Protein 3BOQ (pdb70)

Structure (mmCIF, N/CA/C/O backbone):
data_3BOQ
#
_entry.id   3BOQ
#
_cell.length_a   110.567
_cell.length_b   110.567
_cell.length_c   68.951
_cell.angle_alpha   90.00
_cell.angle_beta   90.00
_cell.angle_gamma   120.00
#
_symmetry.space_group_name_H-M   'P 61'
#
loop_
_entity.id
_entity.type
_entity.pdbx_description
1 polymer 'Transcriptional regulator, MarR family'
2 water water
#
loop_
_atom_site.group_PDB
_atom_site.id
_atom_site.type_symbol
_atom_site.label_atom_id
_atom_site.label_alt_id
_atom_site.label_comp_id
_atom_site.label_asym_id
_atom_site.label_entity_id
_atom_site.label_seq_id
_atom_site.pdbx_PDB_ins_code
_atom_site.Cartn_x
_atom_site.Cartn_y
_atom_site.Cartn_z
_atom_site.occupancy
_atom_site.B_iso_or_equiv
_atom_site.auth_seq_id
_atom_site.auth_comp_id
_atom_site.auth_asym_id
_atom_site.auth_atom_id
_atom_site.pdbx_PDB_model_num
ATOM 1 N N . LYS A 1 10 ? -33.136 70.414 -23.534 1.00 72.05 7 LYS A N 1
ATOM 2 C CA . LYS A 1 10 ? -34.216 70.660 -24.555 1.00 72.35 7 LYS A CA 1
ATOM 3 C C . LYS A 1 10 ? -35.509 71.167 -23.896 1.00 71.79 7 LYS A C 1
ATOM 4 O O . LYS A 1 10 ? -36.001 72.245 -24.250 1.00 72.49 7 LYS A O 1
ATOM 6 N N . SER A 1 11 ? -36.049 70.430 -22.926 1.00 70.93 8 SER A N 1
ATOM 7 C CA . SER A 1 11 ? -37.268 70.892 -22.251 1.00 69.72 8 SER A CA 1
ATOM 8 C C . SER A 1 11 ? -36.968 72.145 -21.452 1.00 69.34 8 SER A C 1
ATOM 9 O O . SER A 1 11 ? -35.804 72.451 -21.142 1.00 68.63 8 SER A O 1
ATOM 12 N N . ASP A 1 12 ? -38.026 72.864 -21.115 1.00 69.03 9 ASP A N 1
ATOM 13 C CA . ASP A 1 12 ? -37.939 74.070 -20.290 1.00 68.82 9 ASP A CA 1
ATOM 14 C C . ASP A 1 12 ? -37.241 73.826 -18.953 1.00 67.62 9 ASP A C 1
ATOM 15 O O . ASP A 1 12 ? -36.359 74.596 -18.578 1.00 67.88 9 ASP A O 1
ATOM 20 N N . ARG A 1 13 ? -37.660 72.777 -18.231 1.00 65.94 10 ARG A N 1
ATOM 21 C CA . ARG A 1 13 ? -37.067 72.401 -16.942 1.00 64.73 10 ARG A CA 1
ATOM 22 C C . ARG A 1 13 ? -35.570 72.087 -17.090 1.00 64.67 10 ARG A C 1
ATOM 23 O O . ARG A 1 13 ? -34.769 72.487 -16.248 1.00 64.25 10 ARG A O 1
ATOM 31 N N . GLN A 1 14 ? -35.199 71.371 -18.157 1.00 64.22 11 GLN A N 1
ATOM 32 C CA . GLN A 1 14 ? -33.791 71.041 -18.413 1.00 64.87 11 GLN A CA 1
ATOM 33 C C . GLN A 1 14 ? -32.954 72.288 -18.667 1.00 64.96 11 GLN A C 1
ATOM 34 O O . GLN A 1 14 ? -31.875 72.400 -18.125 1.00 65.76 11 GLN A O 1
ATOM 40 N N . GLN A 1 15 ? -33.461 73.227 -19.454 1.00 65.60 12 GLN A N 1
ATOM 41 C CA . GLN A 1 15 ? -32.813 74.522 -19.623 1.00 67.20 12 GLN A CA 1
ATOM 42 C C . GLN A 1 15 ? -32.660 75.269 -18.297 1.00 67.27 12 GLN A C 1
ATOM 43 O O . GLN A 1 15 ? -31.598 75.771 -18.002 1.00 67.38 12 GLN A O 1
ATOM 49 N N . ASN A 1 16 ? -33.696 75.311 -17.472 1.00 68.37 13 ASN A N 1
ATOM 50 C CA . ASN A 1 16 ? -33.575 75.968 -16.167 1.00 69.49 13 ASN A CA 1
ATOM 51 C C . ASN A 1 16 ? -32.508 75.334 -15.266 1.00 69.69 13 ASN A C 1
ATOM 52 O O . ASN A 1 16 ? -31.912 76.040 -14.457 1.00 69.81 13 ASN A O 1
ATOM 57 N N . GLN A 1 17 ? -32.294 74.017 -15.378 1.00 69.36 14 GLN A N 1
ATOM 58 C CA . GLN A 1 17 ? -31.316 73.310 -14.521 1.00 68.70 14 GLN A CA 1
ATOM 59 C C . GLN A 1 17 ? -29.915 73.633 -15.002 1.00 68.69 14 GLN A C 1
ATOM 60 O O . GLN A 1 17 ? -29.028 73.900 -14.194 1.00 68.47 14 GLN A O 1
ATOM 66 N N . THR A 1 18 ? -29.717 73.575 -16.318 1.00 68.23 15 THR A N 1
ATOM 67 C CA . THR A 1 18 ? -28.457 73.997 -16.935 1.00 68.82 15 THR A CA 1
ATOM 68 C C . THR A 1 18 ? -28.129 75.454 -16.606 1.00 69.03 15 THR A C 1
ATOM 69 O O . THR A 1 18 ? -27.007 75.772 -16.303 1.00 69.91 15 THR A O 1
ATOM 73 N N . ARG A 1 19 ? -29.113 76.332 -16.726 1.00 68.92 16 ARG A N 1
ATOM 74 C CA . ARG A 1 19 ? -28.927 77.739 -16.467 1.00 70.22 16 ARG A CA 1
ATOM 75 C C . ARG A 1 19 ? -28.524 77.952 -14.993 1.00 68.92 16 ARG A C 1
ATOM 76 O O . ARG A 1 19 ? -27.650 78.752 -14.686 1.00 69.45 16 ARG A O 1
ATOM 84 N N . LEU A 1 20 ? -29.148 77.212 -14.089 1.00 67.94 17 LEU A N 1
ATOM 85 C CA . LEU A 1 20 ? -28.905 77.355 -12.664 1.00 66.74 17 LEU A CA 1
ATOM 86 C C . LEU A 1 20 ? -27.503 76.892 -12.339 1.00 66.93 17 LEU A C 1
ATOM 87 O O . LEU A 1 20 ? -26.727 77.598 -11.710 1.00 68.51 17 LEU A O 1
ATOM 92 N N . TRP A 1 21 ? -27.156 75.721 -12.828 1.00 66.80 18 TRP A N 1
ATOM 93 C CA . TRP A 1 21 ? -25.862 75.148 -12.571 1.00 66.69 18 TRP A CA 1
ATOM 94 C C . TRP A 1 21 ? -24.701 75.973 -13.169 1.00 66.63 18 TRP A C 1
ATOM 95 O O . TRP A 1 21 ? -23.714 76.209 -12.487 1.00 65.96 18 TRP A O 1
ATOM 106 N N . LEU A 1 22 ? -24.818 76.421 -14.422 1.00 65.68 19 LEU A N 1
ATOM 107 C CA . LEU A 1 22 ? -23.804 77.323 -14.969 1.00 65.25 19 LEU A CA 1
ATOM 108 C C . LEU A 1 22 ? -23.668 78.623 -14.165 1.00 65.54 19 LEU A C 1
ATOM 109 O O . LEU A 1 22 ? -22.555 79.103 -13.986 1.00 65.55 19 LEU A O 1
ATOM 114 N N . ASN A 1 23 ? -24.787 79.180 -13.680 1.00 65.47 20 ASN A N 1
ATOM 115 C CA . ASN A 1 23 ? -24.768 80.376 -12.819 1.00 65.12 20 ASN A CA 1
ATOM 116 C C . ASN A 1 23 ? -24.035 80.129 -11.514 1.00 64.84 20 ASN A C 1
ATOM 117 O O . ASN A 1 23 ? -23.267 80.959 -11.100 1.00 65.00 20 ASN A O 1
ATOM 122 N N . ILE A 1 24 ? -24.297 78.996 -10.866 1.00 65.90 21 ILE A N 1
ATOM 123 C CA . ILE A 1 24 ? -23.617 78.619 -9.637 1.00 65.75 21 ILE A CA 1
ATOM 124 C C . ILE A 1 24 ? -22.136 78.525 -9.905 1.00 66.05 21 ILE A C 1
ATOM 125 O O . ILE A 1 24 ? -21.354 79.137 -9.205 1.00 67.39 21 ILE A O 1
ATOM 130 N N . LEU A 1 25 ? -21.738 77.772 -10.921 1.00 65.69 22 LEU A N 1
ATOM 131 C CA . LEU A 1 25 ? -20.340 77.625 -11.267 1.00 65.45 22 LEU A CA 1
ATOM 132 C C . LEU A 1 25 ? -19.671 78.950 -11.521 1.00 65.71 22 LEU A C 1
ATOM 133 O O . LEU A 1 25 ? -18.571 79.192 -11.044 1.00 66.35 22 LEU A O 1
ATOM 138 N N . ARG A 1 26 ? -20.359 79.828 -12.231 1.00 66.29 23 ARG A N 1
ATOM 139 C CA . ARG A 1 26 ? -19.814 81.122 -12.603 1.00 67.34 23 ARG A CA 1
ATOM 140 C C . ARG A 1 26 ? -19.615 82.063 -11.409 1.00 67.72 23 ARG A C 1
ATOM 141 O O . ARG A 1 26 ? -18.565 82.664 -11.279 1.00 68.47 23 ARG A O 1
ATOM 149 N N . LEU A 1 27 ? -20.609 82.195 -10.536 1.00 68.22 24 LEU A N 1
ATOM 150 C CA . LEU A 1 27 ? -20.461 83.008 -9.329 1.00 68.55 24 LEU A CA 1
ATOM 151 C C . LEU A 1 27 ? -19.421 82.424 -8.338 1.00 69.60 24 LEU A C 1
ATOM 152 O O . LEU A 1 27 ? -18.632 83.157 -7.758 1.00 68.37 24 LEU A O 1
ATOM 157 N N . HIS A 1 28 ? -19.420 81.106 -8.169 1.00 71.12 25 HIS A N 1
ATOM 158 C CA . HIS A 1 28 ? -18.392 80.419 -7.368 1.00 73.14 25 HIS A CA 1
ATOM 159 C C . HIS A 1 28 ? -16.987 80.674 -7.957 1.00 74.41 25 HIS A C 1
ATOM 160 O O . HIS A 1 28 ? -16.029 80.956 -7.232 1.00 75.30 25 HIS A O 1
ATOM 167 N N . GLY A 1 29 ? -16.865 80.608 -9.279 1.00 74.83 26 GLY A N 1
ATOM 168 C CA . GLY A 1 29 ? -15.592 80.896 -9.915 1.00 74.82 26 GLY A CA 1
ATOM 169 C C . GLY A 1 29 ? -15.152 82.331 -9.710 1.00 75.24 26 GLY A C 1
ATOM 170 O O . GLY A 1 29 ? -13.992 82.592 -9.400 1.00 77.19 26 GLY A O 1
ATOM 171 N N . LEU A 1 30 ? -16.068 83.272 -9.880 1.00 74.11 27 LEU A N 1
ATOM 172 C CA . LEU A 1 30 ? -15.751 84.679 -9.708 1.00 73.27 27 LEU A CA 1
ATOM 173 C C . LEU A 1 30 ? -15.299 85.003 -8.267 1.00 72.46 27 LEU A C 1
ATOM 174 O O . LEU A 1 30 ? -14.438 85.852 -8.050 1.00 72.89 27 LEU A O 1
ATOM 179 N N . VAL A 1 31 ? -15.860 84.319 -7.282 1.00 71.43 28 VAL A N 1
ATOM 180 C CA . VAL A 1 31 ? -15.623 84.698 -5.900 1.00 70.30 28 VAL A CA 1
ATOM 181 C C . VAL A 1 31 ? -14.400 83.946 -5.395 1.00 71.70 28 VAL A C 1
ATOM 182 O O . VAL A 1 31 ? -13.514 84.550 -4.757 1.00 71.73 28 VAL A O 1
ATOM 186 N N . PHE A 1 32 ? -14.327 82.649 -5.729 1.00 71.55 29 PHE A N 1
ATOM 187 C CA . PHE A 1 32 ? -13.379 81.743 -5.097 1.00 71.43 29 PHE A CA 1
ATOM 188 C C . PHE A 1 32 ? -11.912 82.149 -5.295 1.00 71.35 29 PHE A C 1
ATOM 189 O O . PHE A 1 32 ? -11.203 82.383 -4.319 1.00 71.60 29 PHE A O 1
ATOM 197 N N . GLY A 1 33 ? -11.480 82.242 -6.550 1.00 71.29 30 GLY A N 1
ATOM 198 C CA . GLY A 1 33 ? -10.119 82.652 -6.893 1.00 70.79 30 GLY A CA 1
ATOM 199 C C . GLY A 1 33 ? -9.602 83.842 -6.111 1.00 71.17 30 GLY A C 1
ATOM 200 O O . GLY A 1 33 ? -8.571 83.745 -5.455 1.00 70.98 30 GLY A O 1
ATOM 201 N N . ASP A 1 34 ? -10.322 84.959 -6.173 1.00 71.08 31 ASP A N 1
ATOM 202 C CA . ASP A 1 34 ? -9.883 86.196 -5.556 1.00 71.77 31 ASP A CA 1
ATOM 203 C C . ASP A 1 34 ? -9.926 86.148 -4.041 1.00 71.11 31 ASP A C 1
ATOM 204 O O . ASP A 1 34 ? -8.996 86.583 -3.403 1.00 71.08 31 ASP A O 1
ATOM 209 N N . LEU A 1 35 ? -11.015 85.630 -3.472 1.00 70.33 32 LEU A N 1
ATOM 210 C CA . LEU A 1 35 ? -11.134 85.438 -2.031 1.00 69.53 32 LEU A CA 1
ATOM 211 C C . LEU A 1 35 ? -10.011 84.543 -1.485 1.00 69.52 32 LEU A C 1
ATOM 212 O O . LEU A 1 35 ? -9.431 84.824 -0.448 1.00 69.57 32 LEU A O 1
ATOM 217 N N . ASN A 1 36 ? -9.659 83.500 -2.219 1.00 69.16 33 ASN A N 1
ATOM 218 C CA . ASN A 1 36 ? -8.604 82.611 -1.781 1.00 69.01 33 ASN A CA 1
ATOM 219 C C . ASN A 1 36 ? -7.268 83.321 -1.820 1.00 69.54 33 ASN A C 1
ATOM 220 O O . ASN A 1 36 ? -6.596 83.438 -0.787 1.00 70.25 33 ASN A O 1
ATOM 225 N N . ARG A 1 37 ? -6.916 83.832 -3.002 1.00 69.65 34 ARG A N 1
ATOM 226 C CA . ARG A 1 37 ? -5.693 84.609 -3.245 1.00 69.75 34 ARG A CA 1
ATOM 227 C C . ARG A 1 37 ? -5.468 85.708 -2.188 1.00 69.24 34 ARG A C 1
ATOM 228 O O . ARG A 1 37 ? -4.384 85.817 -1.619 1.00 69.38 34 ARG A O 1
ATOM 236 N N . GLN A 1 38 ? -6.498 86.511 -1.934 1.00 68.67 35 GLN A N 1
ATOM 237 C CA . GLN A 1 38 ? -6.414 87.614 -0.987 1.00 68.17 35 GLN A CA 1
ATOM 238 C C . GLN A 1 38 ? -6.325 87.164 0.444 1.00 68.47 35 GLN A C 1
ATOM 239 O O . GLN A 1 38 ? -5.606 87.764 1.227 1.00 69.70 35 GLN A O 1
ATOM 245 N N . LEU A 1 39 ? -7.068 86.119 0.794 1.00 69.44 36 LEU A N 1
ATOM 246 C CA . LEU A 1 39 ? -7.047 85.548 2.153 1.00 69.41 36 LEU A CA 1
ATOM 247 C C . LEU A 1 39 ? -5.665 84.980 2.458 1.00 69.89 36 LEU A C 1
ATOM 248 O O . LEU A 1 39 ? -5.126 85.186 3.549 1.00 69.74 36 LEU A O 1
ATOM 253 N N . LEU A 1 40 ? -5.085 84.288 1.484 1.00 70.17 37 LEU A N 1
ATOM 254 C CA . LEU A 1 40 ? -3.693 83.874 1.591 1.00 70.93 37 LEU A CA 1
ATOM 255 C C . LEU A 1 40 ? -2.715 85.025 1.898 1.00 70.91 37 LEU A C 1
ATOM 256 O O . LEU A 1 40 ? -1.931 84.938 2.850 1.00 70.92 37 LEU A O 1
ATOM 261 N N A ASP A 1 41 ? -2.768 86.103 1.125 0.50 71.12 38 ASP A N 1
ATOM 262 N N B ASP A 1 41 ? -2.779 86.089 1.093 0.50 71.22 38 ASP A N 1
ATOM 263 C CA A ASP A 1 41 ? -1.809 87.195 1.311 0.50 71.19 38 ASP A CA 1
ATOM 264 C CA B ASP A 1 41 ? -1.900 87.259 1.239 0.50 71.41 38 ASP A CA 1
ATOM 265 C C A ASP A 1 41 ? -1.954 87.924 2.656 0.50 71.52 38 ASP A C 1
ATOM 266 C C B ASP A 1 41 ? -1.961 87.862 2.648 0.50 71.65 38 ASP A C 1
ATOM 267 O O A ASP A 1 41 ? -0.969 88.432 3.199 0.50 71.64 38 ASP A O 1
ATOM 268 O O B ASP A 1 41 ? -0.931 88.215 3.225 0.50 71.81 38 ASP A O 1
ATOM 277 N N . GLU A 1 42 ? -3.169 87.978 3.194 1.00 71.61 39 GLU A N 1
ATOM 278 C CA . GLU A 1 42 ? -3.393 88.698 4.463 1.00 71.84 39 GLU A CA 1
ATOM 279 C C . GLU A 1 42 ? -3.168 87.846 5.708 1.00 70.74 39 GLU A C 1
ATOM 280 O O . GLU A 1 42 ? -2.787 88.374 6.747 1.00 70.98 39 GLU A O 1
ATOM 286 N N . THR A 1 43 ? -3.381 86.537 5.610 1.00 69.35 40 THR A N 1
ATOM 287 C CA . THR A 1 43 ? -3.418 85.693 6.800 1.00 68.65 40 THR A CA 1
ATOM 288 C C . THR A 1 43 ? -2.527 84.459 6.716 1.00 68.30 40 THR A C 1
ATOM 289 O O . THR A 1 43 ? -2.306 83.790 7.726 1.00 68.22 40 THR A O 1
ATOM 293 N N . GLY A 1 44 ? -2.049 84.126 5.519 1.00 67.94 41 GLY A N 1
ATOM 294 C CA . GLY A 1 44 ? -1.369 82.847 5.309 1.00 67.76 41 GLY A CA 1
ATOM 295 C C . GLY A 1 44 ? -2.305 81.652 5.157 1.00 68.09 41 GLY A C 1
ATOM 296 O O . GLY A 1 44 ? -1.847 80.533 4.935 1.00 68.54 41 GLY A O 1
ATOM 297 N N . LEU A 1 45 ? -3.613 81.873 5.267 1.00 67.84 42 LEU A N 1
ATOM 298 C CA . LEU A 1 45 ? -4.598 80.803 5.128 1.00 67.56 42 LEU A CA 1
ATOM 299 C C . LEU A 1 45 ? -5.295 80.790 3.765 1.00 67.11 42 LEU A C 1
ATOM 300 O O . LEU A 1 45 ? -5.659 81.830 3.223 1.00 66.50 42 LEU A O 1
ATOM 305 N N . SER A 1 46 ? -5.472 79.588 3.223 1.00 66.73 43 SER A N 1
ATOM 306 C CA . SER A 1 46 ? -6.293 79.365 2.055 1.00 66.01 43 SER A CA 1
ATOM 307 C C . SER A 1 46 ? -7.732 79.221 2.530 1.00 65.82 43 SER A C 1
ATOM 308 O O . SER A 1 46 ? -7.987 78.989 3.734 1.00 64.92 43 SER A O 1
ATOM 311 N N . LEU A 1 47 ? -8.662 79.298 1.577 1.00 65.07 44 LEU A N 1
ATOM 312 C CA . LEU A 1 47 ? -10.067 79.036 1.851 1.00 64.95 44 LEU A CA 1
ATOM 313 C C . LEU A 1 47 ? -10.303 77.657 2.393 1.00 65.37 44 LEU A C 1
ATOM 314 O O . LEU A 1 47 ? -11.142 77.497 3.283 1.00 66.31 44 LEU A O 1
ATOM 319 N N . ALA A 1 48 ? -9.595 76.664 1.853 1.00 64.54 45 ALA A N 1
ATOM 320 C CA . ALA A 1 48 ? -9.797 75.297 2.276 1.00 64.77 45 ALA A CA 1
ATOM 321 C C . ALA A 1 48 ? -9.393 75.194 3.747 1.00 65.86 45 ALA A C 1
ATOM 322 O O . ALA A 1 48 ? -10.143 74.705 4.578 1.00 66.73 45 ALA A O 1
ATOM 324 N N . LYS A 1 49 ? -8.225 75.714 4.083 1.00 67.21 46 LYS A N 1
ATOM 325 C CA . LYS A 1 49 ? -7.807 75.799 5.481 1.00 68.30 46 LYS A CA 1
ATOM 326 C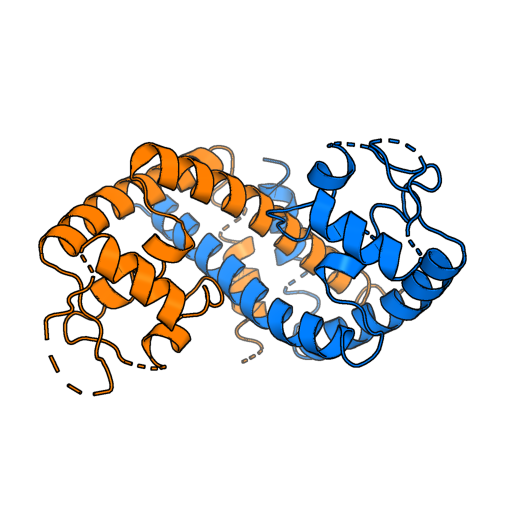 C . LYS A 1 49 ? -8.790 76.547 6.360 1.00 68.63 46 LYS A C 1
ATOM 327 O O . LYS A 1 49 ? -9.224 76.018 7.371 1.00 70.25 46 LYS A O 1
ATOM 333 N N . PHE A 1 50 ? -9.162 77.758 5.967 1.00 69.00 47 PHE A N 1
ATOM 334 C CA . PHE A 1 50 ? -10.117 78.569 6.730 1.00 68.87 47 PHE A CA 1
ATOM 335 C C . PHE A 1 50 ? -11.466 77.871 6.979 1.00 69.62 47 PHE A C 1
ATOM 336 O O . PHE A 1 50 ? -12.009 77.942 8.104 1.00 69.27 47 PHE A O 1
ATOM 344 N N . ASP A 1 51 ? -11.998 77.222 5.925 1.00 70.02 48 ASP A N 1
ATOM 345 C CA . ASP A 1 51 ? -13.228 76.436 5.962 1.00 70.08 48 ASP A CA 1
ATOM 346 C C . ASP A 1 51 ? -13.149 75.268 6.955 1.00 70.86 48 ASP A C 1
ATOM 347 O O . ASP A 1 51 ? -14.107 75.022 7.700 1.00 71.27 48 ASP A O 1
ATOM 352 N N . ALA A 1 52 ? -12.034 74.540 6.972 1.00 71.09 49 ALA A N 1
ATOM 353 C CA . ALA A 1 52 ? -11.869 73.444 7.933 1.00 71.86 49 ALA A CA 1
ATOM 354 C C . ALA A 1 52 ? -11.813 73.976 9.372 1.00 72.92 49 ALA A C 1
ATOM 355 O O . ALA A 1 52 ? -12.496 73.462 10.268 1.00 72.89 49 ALA A O 1
ATOM 365 N N . ALA A 1 54 ? -13.148 76.633 10.491 1.00 74.07 51 ALA A N 1
ATOM 366 C CA . ALA A 1 54 ? -14.492 77.104 10.839 1.00 73.11 51 ALA A CA 1
ATOM 367 C C . ALA A 1 54 ? -15.359 76.000 11.436 1.00 72.46 51 ALA A C 1
ATOM 368 O O . ALA A 1 54 ? -16.104 76.237 12.400 1.00 72.30 51 ALA A O 1
ATOM 370 N N . GLN A 1 55 ? -15.258 74.804 10.859 1.00 71.50 52 GLN A N 1
ATOM 371 C CA . GLN A 1 55 ? -16.056 73.659 11.300 1.00 71.15 52 GLN A CA 1
ATOM 372 C C . GLN A 1 55 ? -15.567 73.247 12.672 1.00 70.88 52 GLN A C 1
ATOM 373 O O . GLN A 1 55 ? -16.357 72.930 13.555 1.00 70.35 52 GLN A O 1
ATOM 379 N N . LEU A 1 56 ? -14.247 73.272 12.826 1.00 70.84 53 LEU A N 1
ATOM 380 C CA . LEU A 1 56 ? -13.594 72.947 14.093 1.00 70.80 53 LEU A CA 1
ATOM 381 C C . LEU A 1 56 ? -13.850 73.988 15.161 1.00 71.01 53 LEU A C 1
ATOM 382 O O . LEU A 1 56 ? -13.922 73.653 16.331 1.00 71.35 53 LEU A O 1
ATOM 387 N N . ALA A 1 57 ? -13.987 75.246 14.749 1.00 71.57 54 ALA A N 1
ATOM 388 C CA . ALA A 1 57 ? -14.281 76.356 15.657 1.00 72.18 54 ALA A CA 1
ATOM 389 C C . ALA A 1 57 ? -15.624 76.137 16.334 1.00 72.87 54 ALA A C 1
ATOM 390 O O . ALA A 1 57 ? -15.760 76.334 17.544 1.00 72.48 54 ALA A O 1
ATOM 392 N N . ARG A 1 58 ? -16.597 75.722 15.517 1.00 74.03 55 ARG A N 1
ATOM 393 C CA . ARG A 1 58 ? -17.957 75.400 15.927 1.00 74.94 55 ARG A CA 1
ATOM 394 C C . ARG A 1 58 ? -18.000 74.217 16.902 1.00 75.50 55 ARG A C 1
ATOM 395 O O . ARG A 1 58 ? -18.871 74.166 17.777 1.00 75.64 55 ARG A O 1
ATOM 403 N N . ASN A 1 59 ? -17.066 73.276 16.746 1.00 75.83 56 ASN A N 1
ATOM 404 C CA . ASN A 1 59 ? -17.001 72.093 17.614 1.00 76.38 56 ASN A CA 1
ATOM 405 C C . ASN A 1 59 ? -15.678 72.020 18.397 1.00 76.39 56 ASN A C 1
ATOM 406 O O . ASN A 1 59 ? -14.756 71.293 18.008 1.00 76.10 56 ASN A O 1
ATOM 411 N N . PRO A 1 60 ? -15.591 72.774 19.512 1.00 76.72 57 PRO A N 1
ATOM 412 C CA . PRO A 1 60 ? -14.365 72.931 20.297 1.00 76.87 57 PRO A CA 1
ATOM 413 C C . PRO A 1 60 ? -13.682 71.639 20.788 1.00 77.10 57 PRO A C 1
ATOM 414 O O . PRO A 1 60 ? -12.466 71.656 21.030 1.00 77.57 57 PRO A O 1
ATOM 418 N N . ASP A 1 61 ? -14.435 70.548 20.954 1.00 76.84 58 ASP A N 1
ATOM 419 C CA . ASP A 1 61 ? -13.848 69.259 21.380 1.00 76.59 58 ASP A CA 1
ATOM 420 C C . ASP A 1 61 ? -13.246 68.478 20.217 1.00 76.30 58 ASP A C 1
ATOM 421 O O . ASP A 1 61 ? -12.629 67.427 20.426 1.00 76.48 58 ASP A O 1
ATOM 426 N N . GLY A 1 62 ? -13.446 68.972 19.000 1.00 75.73 59 GLY A N 1
ATOM 427 C CA . GLY A 1 62 ? -12.956 68.290 17.810 1.00 75.28 59 GLY A CA 1
ATOM 428 C C . GLY A 1 62 ? -13.991 67.510 17.014 1.00 74.94 59 GLY A C 1
ATOM 429 O O . GLY A 1 62 ? -15.144 67.362 17.425 1.00 74.36 59 GLY A O 1
ATOM 430 N N . LEU A 1 63 ? -13.549 67.026 15.856 1.00 74.69 60 LEU A N 1
ATOM 431 C CA . LEU A 1 63 ? -14.352 66.235 14.938 1.00 74.14 60 LEU A CA 1
ATOM 432 C C . LEU A 1 63 ? -13.539 65.081 14.369 1.00 74.03 60 LEU A C 1
ATOM 433 O O . LEU A 1 63 ? -12.364 65.251 14.032 1.00 74.11 60 LEU A O 1
ATOM 438 N N . SER A 1 64 ? -14.163 63.914 14.240 1.00 74.01 61 SER A N 1
ATOM 439 C CA . SER A 1 64 ? -13.606 62.829 13.424 1.00 74.17 61 SER A CA 1
ATOM 440 C C . SER A 1 64 ? -13.344 63.296 11.973 1.00 74.28 61 SER A C 1
ATOM 441 O O . SER A 1 64 ? -13.812 64.362 11.556 1.00 73.52 61 SER A O 1
ATOM 452 N N . GLY A 1 66 ? -14.447 61.857 9.248 1.00 73.99 63 GLY A N 1
ATOM 453 C CA . GLY A 1 66 ? -15.678 61.691 8.468 1.00 72.92 63 GLY A CA 1
ATOM 454 C C . GLY A 1 66 ? -16.655 62.827 8.710 1.00 72.31 63 GLY A C 1
ATOM 455 O O . GLY A 1 66 ? -17.260 63.356 7.770 1.00 71.35 63 GLY A O 1
ATOM 456 N N . LYS A 1 67 ? -16.787 63.212 9.978 1.00 72.08 64 LYS A N 1
ATOM 457 C CA . LYS A 1 67 ? -17.617 64.354 10.354 1.00 72.06 64 LYS A CA 1
ATOM 458 C C . LYS A 1 67 ? -17.063 65.692 9.847 1.00 71.71 64 LYS A C 1
ATOM 459 O O . LYS A 1 67 ? -17.827 66.530 9.374 1.00 71.86 64 LYS A O 1
ATOM 465 N N . LEU A 1 68 ? -15.746 65.884 9.946 1.00 71.32 65 LEU A N 1
ATOM 466 C CA . LEU A 1 68 ? -15.105 67.067 9.399 1.00 70.80 65 LEU A CA 1
ATOM 467 C C . LEU A 1 68 ? -15.354 67.118 7.903 1.00 71.15 65 LEU A C 1
ATOM 468 O O . LEU A 1 68 ? -15.855 68.115 7.386 1.00 70.80 65 LEU A O 1
ATOM 473 N N . SER A 1 69 ? -15.026 66.024 7.225 1.00 71.32 66 SER A N 1
ATOM 474 C CA . SER A 1 69 ? -15.230 65.878 5.788 1.00 71.79 66 SER A CA 1
ATOM 475 C C . SER A 1 69 ? -16.656 66.255 5.349 1.00 72.61 66 SER A C 1
ATOM 476 O O . SER A 1 69 ? -16.851 67.005 4.371 1.00 72.72 66 SER A O 1
ATOM 479 N N . GLY A 1 70 ? -17.648 65.728 6.078 1.00 72.86 67 GLY A N 1
ATOM 480 C CA . GLY A 1 70 ? -19.059 66.029 5.836 1.00 72.36 67 GLY A CA 1
ATOM 481 C C . GLY A 1 70 ? -19.482 67.442 6.205 1.00 72.75 67 GLY A C 1
ATOM 482 O O . GLY A 1 70 ? -20.551 67.877 5.799 1.00 73.20 67 GLY A O 1
ATOM 483 N N . ALA A 1 71 ? -18.656 68.164 6.962 1.00 72.88 68 ALA A N 1
ATOM 484 C CA . ALA A 1 71 ? -18.965 69.541 7.374 1.00 73.33 68 ALA A CA 1
ATOM 485 C C . ALA A 1 71 ? -18.297 70.641 6.507 1.00 73.84 68 ALA A C 1
ATOM 486 O O . ALA A 1 71 ? -18.771 71.786 6.469 1.00 73.81 68 ALA A O 1
ATOM 488 N N . LEU A 1 72 ? -17.209 70.292 5.819 1.00 74.13 69 LEU A N 1
ATOM 489 C CA . LEU A 1 72 ? -16.485 71.224 4.954 1.00 74.49 69 LEU A CA 1
ATOM 490 C C . LEU A 1 72 ? -17.403 71.755 3.854 1.00 75.44 69 LEU A C 1
ATOM 491 O O . LEU A 1 72 ? -18.087 70.994 3.180 1.00 74.35 69 LEU A O 1
ATOM 496 N N . LYS A 1 73 ? -17.394 73.071 3.668 1.00 76.51 70 LYS A N 1
ATOM 497 C CA . LYS A 1 73 ? -18.194 73.666 2.615 1.00 77.21 70 LYS A CA 1
ATOM 498 C C . LYS A 1 73 ? -17.367 73.767 1.356 1.00 77.37 70 LYS A C 1
ATOM 499 O O . LYS A 1 73 ? -17.908 73.733 0.272 1.00 77.66 70 LYS A O 1
ATOM 505 N N . VAL A 1 74 ? -16.050 73.879 1.498 1.00 78.89 71 VAL A N 1
ATOM 506 C CA . VAL A 1 74 ? -15.181 73.836 0.328 1.00 80.06 71 VAL A CA 1
ATOM 507 C C . VAL A 1 74 ? -15.031 72.376 -0.058 1.00 82.31 71 VAL A C 1
ATOM 508 O O . VAL A 1 74 ? -14.716 71.517 0.768 1.00 82.37 71 VAL A O 1
ATOM 512 N N . THR A 1 75 ? -15.324 72.106 -1.323 1.00 84.94 72 THR A N 1
ATOM 513 C CA . THR A 1 75 ? -15.318 70.756 -1.866 1.00 86.98 72 THR A CA 1
ATOM 514 C C . THR A 1 75 ? -13.889 70.196 -1.733 1.00 87.55 72 THR A C 1
ATOM 515 O O . THR A 1 75 ? -12.937 70.757 -2.289 1.00 88.06 72 THR A O 1
ATOM 519 N N . ASN A 1 76 ? -13.736 69.146 -0.923 1.00 87.85 73 ASN A N 1
ATOM 520 C CA . ASN A 1 76 ? -12.419 68.536 -0.708 1.00 87.93 73 ASN A CA 1
ATOM 521 C C . ASN A 1 76 ? -12.227 67.166 -1.334 1.00 87.20 73 ASN A C 1
ATOM 522 O O . ASN A 1 76 ? -13.129 66.332 -1.321 1.00 87.74 73 ASN A O 1
ATOM 527 N N . GLY A 1 77 ? -11.038 66.935 -1.872 1.00 86.12 74 GLY A N 1
ATOM 528 C CA . GLY A 1 77 ? -10.686 65.610 -2.337 1.00 84.68 74 GLY A CA 1
ATOM 529 C C . GLY A 1 77 ? -9.761 64.894 -1.366 1.00 83.76 74 GLY A C 1
ATOM 530 O O . GLY A 1 77 ? -9.330 63.768 -1.650 1.00 83.41 74 GLY A O 1
ATOM 531 N N . ASN A 1 78 ? -9.451 65.529 -0.225 1.00 82.24 75 ASN A N 1
ATOM 532 C CA . ASN A 1 78 ? -8.361 65.039 0.634 1.00 80.60 75 ASN A CA 1
ATOM 533 C C . ASN A 1 78 ? -8.326 65.642 2.046 1.00 79.43 75 ASN A C 1
ATOM 534 O O . ASN A 1 78 ? -7.477 66.491 2.341 1.00 79.24 75 ASN A O 1
ATOM 539 N N . VAL A 1 79 ? -9.227 65.191 2.916 1.00 77.76 76 VAL A N 1
ATOM 540 C CA . VAL A 1 79 ? -9.374 65.790 4.246 1.00 76.54 76 VAL A CA 1
ATOM 541 C C . VAL A 1 79 ? -8.189 65.500 5.215 1.00 75.74 76 VAL A C 1
ATOM 542 O O . VAL A 1 79 ? -7.808 66.365 6.007 1.00 75.65 76 VAL A O 1
ATOM 546 N N . SER A 1 80 ? -7.592 64.307 5.117 1.00 74.87 77 SER A N 1
ATOM 547 C CA . SER A 1 80 ? -6.395 63.954 5.903 1.00 73.76 77 SER A CA 1
ATOM 548 C C . SER A 1 80 ? -5.200 64.842 5.562 1.00 72.54 77 SER A C 1
ATOM 549 O O . SER A 1 80 ? -4.514 65.301 6.462 1.00 71.36 77 SER A O 1
ATOM 552 N N . GLY A 1 81 ? -4.950 65.053 4.265 1.00 71.68 78 GLY A N 1
ATOM 553 C CA . GLY A 1 81 ? -3.880 65.953 3.793 1.00 70.99 78 GLY A CA 1
ATOM 554 C C . GLY A 1 81 ? -4.070 67.387 4.280 1.00 70.70 78 GLY A C 1
ATOM 555 O O . GLY A 1 81 ? -3.130 68.027 4.767 1.00 70.22 78 GLY A O 1
ATOM 556 N N . LEU A 1 82 ? -5.305 67.872 4.181 1.00 70.36 79 LEU A N 1
ATOM 557 C CA . LEU A 1 82 ? -5.658 69.186 4.704 1.00 70.62 79 LEU A CA 1
ATOM 558 C C . LEU A 1 82 ? -5.431 69.284 6.219 1.00 70.50 79 LEU A C 1
ATOM 559 O O . LEU A 1 82 ? -4.783 70.208 6.682 1.00 70.55 79 LEU A O 1
ATOM 564 N N . VAL A 1 83 ? -5.944 68.326 6.978 1.00 70.67 80 VAL A N 1
ATOM 565 C CA . VAL A 1 83 ? -5.767 68.347 8.415 1.00 71.26 80 VAL A CA 1
ATOM 566 C C . VAL A 1 83 ? -4.260 68.315 8.750 1.00 72.21 80 VAL A C 1
ATOM 567 O O . VAL A 1 83 ? -3.769 69.073 9.601 1.00 73.09 80 VAL A O 1
ATOM 571 N N . ASN A 1 84 ? -3.536 67.468 8.036 1.00 72.62 81 ASN A N 1
ATOM 572 C CA . ASN A 1 84 ? -2.108 67.340 8.185 1.00 73.25 81 ASN A CA 1
ATOM 573 C C . ASN A 1 84 ? -1.326 68.626 7.985 1.00 73.62 81 ASN A C 1
ATOM 574 O O . ASN A 1 84 ? -0.385 68.895 8.731 1.00 74.21 81 ASN A O 1
ATOM 579 N N . ARG A 1 85 ? -1.705 69.408 6.978 1.00 74.01 82 ARG A N 1
ATOM 580 C CA . ARG A 1 85 ? -1.109 70.722 6.770 1.00 74.67 82 ARG A CA 1
ATOM 581 C C . ARG A 1 85 ? -1.447 71.681 7.918 1.00 73.92 82 ARG A C 1
ATOM 582 O O . ARG A 1 85 ? -0.600 72.455 8.348 1.00 74.48 82 ARG A O 1
ATOM 590 N N . LEU A 1 86 ? -2.669 71.609 8.436 1.00 73.66 83 LEU A N 1
ATOM 591 C CA . LEU A 1 86 ? -3.060 72.467 9.567 1.00 73.10 83 LEU A CA 1
ATOM 592 C C . LEU A 1 86 ? -2.297 72.085 10.843 1.00 72.34 83 LEU A C 1
ATOM 593 O O . LEU A 1 86 ? -2.083 72.927 11.716 1.00 71.79 83 LEU A O 1
ATOM 598 N N . ILE A 1 87 ? -1.883 70.823 10.930 1.00 71.98 84 ILE A N 1
ATOM 599 C CA . ILE A 1 87 ? -1.111 70.347 12.085 1.00 72.23 84 ILE A CA 1
ATOM 600 C C . ILE A 1 87 ? 0.355 70.828 12.073 1.00 71.94 84 ILE A C 1
ATOM 601 O O . ILE A 1 87 ? 0.880 71.224 13.110 1.00 72.10 84 ILE A O 1
ATOM 606 N N . LYS A 1 88 ? 0.986 70.805 10.900 1.00 72.14 85 LYS A N 1
ATOM 607 C CA . LYS A 1 88 ? 2.276 71.458 10.671 1.00 72.58 85 LYS A CA 1
ATOM 608 C C . LYS A 1 88 ? 2.242 72.962 10.957 1.00 72.35 85 LYS A C 1
ATOM 609 O O . LYS A 1 88 ? 3.198 73.508 11.489 1.00 72.13 85 LYS A O 1
ATOM 615 N N . ASP A 1 89 ? 1.145 73.618 10.599 1.00 72.25 86 ASP A N 1
ATOM 616 C CA . ASP A 1 89 ? 0.956 75.038 10.875 1.00 72.93 86 ASP A CA 1
ATOM 617 C C . ASP A 1 89 ? 0.792 75.340 12.368 1.00 72.99 86 ASP A C 1
ATOM 618 O O . ASP A 1 89 ? 1.133 76.432 12.817 1.00 72.82 86 ASP A O 1
ATOM 623 N N . GLY A 1 90 ? 0.249 74.381 13.126 1.00 72.73 87 GLY A N 1
ATOM 624 C CA . GLY A 1 90 ? 0.032 74.545 14.563 1.00 72.71 87 GLY A CA 1
ATOM 625 C C . GLY A 1 90 ? -1.356 75.073 14.842 1.00 73.19 87 GLY A C 1
ATOM 626 O O . GLY A 1 90 ? -1.651 75.517 15.947 1.00 72.28 87 GLY A O 1
ATOM 635 N N . VAL A 1 92 ? -4.110 73.159 14.284 1.00 72.55 89 VAL A N 1
ATOM 636 C CA . VAL A 1 92 ? -4.926 72.010 14.643 1.00 71.44 89 VAL A CA 1
ATOM 637 C C . VAL A 1 92 ? -4.027 70.968 15.320 1.00 71.33 89 VAL A C 1
ATOM 638 O O . VAL A 1 92 ? -2.859 70.838 14.972 1.00 71.01 89 VAL A O 1
ATOM 642 N N . VAL A 1 93 ? -4.565 70.258 16.312 1.00 71.55 90 VAL A N 1
ATOM 643 C CA . VAL A 1 93 ? -3.897 69.086 16.909 1.00 71.52 90 VAL A CA 1
ATOM 644 C C . VAL A 1 93 ? -4.744 67.830 16.709 1.00 72.50 90 VAL A C 1
ATOM 645 O O . VAL A 1 93 ? -5.961 67.921 16.566 1.00 73.16 90 VAL A O 1
ATOM 649 N N . LYS A 1 94 ? -4.090 66.675 16.649 1.00 72.97 91 LYS A N 1
ATOM 650 C CA . LYS A 1 94 ? -4.751 65.376 16.718 1.00 73.63 91 LYS A CA 1
ATOM 651 C C . LYS A 1 94 ? -5.328 65.219 18.127 1.00 73.92 91 LYS A C 1
ATOM 652 O O . LYS A 1 94 ? -4.605 65.337 19.120 1.00 73.64 91 LYS A O 1
ATOM 658 N N . ALA A 1 95 ? -6.632 64.966 18.207 1.00 74.30 92 ALA A N 1
ATOM 659 C CA . ALA A 1 95 ? -7.352 64.960 19.485 1.00 74.59 92 ALA A CA 1
ATOM 660 C C . ALA A 1 95 ? -7.273 63.617 20.224 1.00 74.73 92 ALA A C 1
ATOM 661 O O . ALA A 1 95 ? -7.924 62.638 19.842 1.00 74.74 92 ALA A O 1
ATOM 663 N N . PHE A 1 104 ? -8.983 58.546 13.454 1.00 78.02 101 PHE A N 1
ATOM 664 C CA . PHE A 1 104 ? -8.394 59.697 14.135 1.00 78.08 101 PHE A CA 1
ATOM 665 C C . PHE A 1 104 ? -9.306 60.936 14.062 1.00 77.81 101 PHE A C 1
ATOM 666 O O . PHE A 1 104 ? -10.251 60.969 13.267 1.00 78.14 101 PHE A O 1
ATOM 668 N N . SER A 1 105 ? -9.028 61.940 14.898 1.00 77.40 102 SER A N 1
ATOM 669 C CA . SER A 1 105 ? -9.871 63.136 14.991 1.00 77.14 102 SER A CA 1
ATOM 670 C C . SER A 1 105 ? -9.069 64.410 15.323 1.00 76.71 102 SER A C 1
ATOM 671 O O . SER A 1 105 ? -8.053 64.332 16.004 1.00 76.70 102 SER A O 1
ATOM 674 N N . ALA A 1 106 ? -9.537 65.572 14.844 1.00 76.28 103 ALA A N 1
ATOM 675 C CA . ALA A 1 106 ? -8.794 66.848 14.946 1.00 75.65 103 ALA A CA 1
ATOM 676 C C . ALA A 1 106 ? -9.476 67.952 15.779 1.00 75.35 103 ALA A C 1
ATOM 677 O O . ALA A 1 106 ? -10.694 68.034 15.853 1.00 75.02 103 ALA A O 1
ATOM 679 N N . LYS A 1 107 ? -8.657 68.818 16.365 1.00 75.28 104 LYS A N 1
ATOM 680 C CA . LYS A 1 107 ? -9.080 69.849 17.315 1.00 75.11 104 LYS A CA 1
ATOM 681 C C . LYS A 1 107 ? -8.365 71.168 16.981 1.00 74.25 104 LYS A C 1
ATOM 682 O O . LYS A 1 107 ? -7.175 71.160 16.661 1.00 74.24 104 LYS A O 1
ATOM 688 N N . LEU A 1 108 ? -9.066 72.299 17.072 1.00 73.28 105 LEU A N 1
ATOM 689 C CA . LEU A 1 108 ? -8.402 73.614 16.973 1.00 72.18 105 LEU A CA 1
ATOM 690 C C . LEU A 1 108 ? -7.496 73.897 18.195 1.00 71.71 105 LEU A C 1
ATOM 691 O O . LEU A 1 108 ? -7.834 73.522 19.328 1.00 71.22 105 LEU A O 1
ATOM 696 N N . THR A 1 109 ? -6.341 74.526 17.953 1.00 71.10 106 THR A N 1
ATOM 697 C CA . THR A 1 109 ? -5.407 74.937 19.021 1.00 70.21 106 THR A CA 1
ATOM 698 C C . THR A 1 109 ? -5.757 76.366 19.512 1.00 70.43 106 THR A C 1
ATOM 699 O O . THR A 1 109 ? -6.638 77.020 18.939 1.00 71.13 106 THR A O 1
ATOM 703 N N . ASP A 1 110 ? -5.081 76.855 20.549 1.00 69.72 107 ASP A N 1
ATOM 704 C CA . ASP A 1 110 ? -5.257 78.248 20.972 1.00 69.98 107 ASP A CA 1
ATOM 705 C C . ASP A 1 110 ? -4.827 79.213 19.867 1.00 69.82 107 ASP A C 1
ATOM 706 O O . ASP A 1 110 ? -5.490 80.228 19.623 1.00 70.07 107 ASP A O 1
ATOM 711 N N . ALA A 1 111 ? -3.710 78.899 19.214 1.00 69.52 108 ALA A N 1
ATOM 712 C CA . ALA A 1 111 ? -3.223 79.682 18.089 1.00 69.48 108 ALA A CA 1
ATOM 713 C C . ALA A 1 111 ? -4.208 79.606 16.921 1.00 69.93 108 ALA A C 1
ATOM 714 O O . ALA A 1 111 ? -4.455 80.600 16.245 1.00 70.51 108 ALA A O 1
ATOM 716 N N . GLY A 1 112 ? -4.783 78.427 16.709 1.00 70.12 109 GLY A N 1
ATOM 717 C CA . GLY A 1 112 ? -5.688 78.188 15.606 1.00 70.07 109 GLY A CA 1
ATOM 718 C C . GLY A 1 112 ? -6.941 79.005 15.803 1.00 70.84 109 GLY A C 1
ATOM 719 O O . GLY A 1 112 ? -7.495 79.510 14.840 1.00 70.91 109 GLY A O 1
ATOM 720 N N . LEU A 1 113 ? -7.385 79.139 17.053 1.00 71.29 110 LEU A N 1
ATOM 721 C CA . LEU A 1 113 ? -8.596 79.892 17.370 1.00 71.76 110 LEU A CA 1
ATOM 722 C C . LEU A 1 113 ? -8.359 81.407 17.341 1.00 72.30 110 LEU A C 1
ATOM 723 O O . LEU A 1 113 ? -9.253 82.167 16.959 1.00 72.84 110 LEU A O 1
ATOM 728 N N . THR A 1 114 ? -7.163 81.848 17.725 1.00 73.04 111 THR A N 1
ATOM 729 C CA . THR A 1 114 ? -6.795 83.269 17.611 1.00 73.44 111 THR A CA 1
ATOM 730 C C . THR A 1 114 ? -6.697 83.650 16.124 1.00 73.59 111 THR A C 1
ATOM 731 O O . THR A 1 114 ? -7.284 84.649 15.693 1.00 73.78 111 THR A O 1
ATOM 735 N N . THR A 1 115 ? -5.975 82.840 15.355 1.00 73.49 112 THR A N 1
ATOM 736 C CA . THR A 1 115 ? -5.865 83.012 13.910 1.00 73.63 112 THR A CA 1
ATOM 737 C C . THR A 1 115 ? -7.226 82.993 13.203 1.00 73.93 112 THR A C 1
ATOM 738 O O . THR A 1 115 ? -7.499 83.855 12.377 1.00 74.42 112 THR A O 1
ATOM 742 N N . PHE A 1 116 ? -8.080 82.030 13.525 1.00 73.99 113 PHE A N 1
ATOM 743 C CA . PHE A 1 116 ? -9.382 81.959 12.868 1.00 74.17 113 PHE A CA 1
ATOM 744 C C . PHE A 1 116 ? -10.232 83.228 13.074 1.00 74.73 113 PHE A C 1
ATOM 745 O O . PHE A 1 116 ? -10.923 83.669 12.148 1.00 74.56 113 PHE A O 1
ATOM 753 N N . LYS A 1 117 ? -10.161 83.803 14.280 1.00 75.22 114 LYS A N 1
ATOM 754 C CA . LYS A 1 117 ? -10.874 85.041 14.610 1.00 75.61 114 LYS A CA 1
ATOM 755 C C . LYS A 1 117 ? -10.389 86.257 13.809 1.00 75.69 114 LYS A C 1
ATOM 756 O O . LYS A 1 117 ? -11.207 86.959 13.217 1.00 76.02 114 LYS A O 1
ATOM 762 N N . GLN A 1 118 ? -9.079 86.490 13.764 1.00 75.61 115 GLN A N 1
ATOM 763 C CA . GLN A 1 118 ? -8.509 87.507 12.874 1.00 76.09 115 GLN A CA 1
ATOM 764 C C . GLN A 1 118 ? -8.867 87.207 11.439 1.00 76.66 115 GLN A C 1
ATOM 765 O O . GLN A 1 118 ? -9.212 88.113 10.689 1.00 78.14 115 GLN A O 1
ATOM 771 N N . ALA A 1 119 ? -8.793 85.939 11.056 1.00 76.06 116 ALA A N 1
ATOM 772 C CA . ALA A 1 119 ? -8.997 85.548 9.669 1.00 76.12 116 ALA A CA 1
ATOM 773 C C . ALA A 1 119 ? -10.450 85.696 9.167 1.00 75.93 116 ALA A C 1
ATOM 774 O O . ALA A 1 119 ? -10.660 85.888 7.972 1.00 76.11 116 ALA A O 1
ATOM 776 N N . SER A 1 120 ? -11.433 85.612 10.061 1.00 75.53 117 SER A N 1
ATOM 777 C CA . SER A 1 120 ? -12.816 85.886 9.697 1.00 75.37 117 SER A CA 1
ATOM 778 C C . SER A 1 120 ? -13.037 87.331 9.295 1.00 76.09 117 SER A C 1
ATOM 779 O O . SER A 1 120 ? -13.702 87.575 8.284 1.00 77.36 117 SER A O 1
ATOM 782 N N . GLU A 1 121 ? -12.535 88.280 10.095 1.00 75.83 118 GLU A N 1
ATOM 783 C CA . GLU A 1 121 ? -12.582 89.697 9.745 1.00 76.14 118 GLU A CA 1
ATOM 784 C C . GLU A 1 121 ? -12.050 89.936 8.319 1.00 75.25 118 GLU A C 1
ATOM 785 O O . GLU A 1 121 ? -12.669 90.668 7.536 1.00 75.46 118 GLU A O 1
ATOM 791 N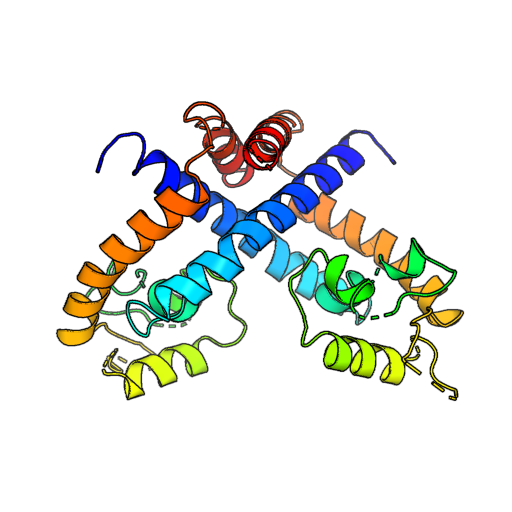 N . ALA A 1 122 ? -10.924 89.299 7.980 1.00 74.24 119 ALA A N 1
ATOM 792 C CA . ALA A 1 122 ? -10.256 89.509 6.699 1.00 72.86 119 ALA A CA 1
ATOM 793 C C . ALA A 1 122 ? -11.124 88.942 5.600 1.00 72.54 119 ALA A C 1
ATOM 794 O O . ALA A 1 122 ? -11.323 89.561 4.548 1.00 72.58 119 ALA A O 1
ATOM 796 N N . HIS A 1 123 ? -11.670 87.775 5.894 1.00 71.77 120 HIS A N 1
ATOM 797 C CA . HIS A 1 123 ? -12.459 86.988 4.986 1.00 70.86 120 HIS A CA 1
ATOM 798 C C . HIS A 1 123 ? -13.696 87.786 4.600 1.00 70.85 120 HIS A C 1
ATOM 799 O O . HIS A 1 123 ? -14.019 87.937 3.396 1.00 70.50 120 HIS A O 1
ATOM 806 N N . ASN A 1 124 ? -14.357 88.308 5.634 1.00 70.00 121 ASN A N 1
ATOM 807 C CA . ASN A 1 124 ? -15.594 89.071 5.497 1.00 70.02 121 ASN A CA 1
ATOM 808 C C . ASN A 1 124 ? -15.414 90.417 4.791 1.00 69.79 121 ASN A C 1
ATOM 809 O O . ASN A 1 124 ? -16.248 90.827 3.972 1.00 71.11 121 ASN A O 1
ATOM 814 N N . ARG A 1 125 ? -14.317 91.079 5.083 1.00 68.45 122 ARG A N 1
ATOM 815 C CA . ARG A 1 125 ? -13.987 92.320 4.425 1.00 67.74 122 ARG A CA 1
ATOM 816 C C . ARG A 1 125 ? -13.663 92.046 2.949 1.00 67.02 122 ARG A C 1
ATOM 817 O O . ARG A 1 125 ? -14.088 92.795 2.099 1.00 67.92 122 ARG A O 1
ATOM 825 N N . ILE A 1 126 ? -12.903 90.994 2.650 1.00 66.34 123 ILE A N 1
ATOM 826 C CA . ILE A 1 126 ? -12.553 90.673 1.262 1.00 65.82 123 ILE A CA 1
ATOM 827 C C . ILE A 1 126 ? -13.788 90.250 0.459 1.00 66.75 123 ILE A C 1
ATOM 828 O O . ILE A 1 126 ? -13.923 90.633 -0.714 1.00 67.02 123 ILE A O 1
ATOM 833 N N . LEU A 1 127 ? -14.669 89.457 1.080 1.00 66.83 124 LEU A N 1
ATOM 834 C CA . LEU A 1 127 ? -15.933 89.055 0.440 1.00 66.91 124 LEU A CA 1
ATOM 835 C C . LEU A 1 127 ? -16.850 90.292 0.184 1.00 66.77 124 LEU A C 1
ATOM 836 O O . LEU A 1 127 ? -17.364 90.497 -0.939 1.00 66.44 124 LEU A O 1
ATOM 841 N N . ALA A 1 128 ? -17.018 91.117 1.217 1.00 66.53 125 ALA A N 1
ATOM 842 C CA . ALA A 1 128 ? -17.596 92.476 1.076 1.00 66.86 125 ALA A CA 1
ATOM 843 C C . ALA A 1 128 ? -17.053 93.260 -0.118 1.00 66.52 125 ALA A C 1
ATOM 844 O O . ALA A 1 128 ? -17.845 93.801 -0.876 1.00 68.02 125 ALA A O 1
ATOM 846 N N . GLU A 1 129 ? -15.733 93.303 -0.318 1.00 65.65 126 GLU A N 1
ATOM 847 C CA . GLU A 1 129 ? -15.176 93.997 -1.501 1.00 65.50 126 GLU A CA 1
ATOM 848 C C . GLU A 1 129 ? -15.546 93.336 -2.814 1.00 64.38 126 GLU A C 1
ATOM 849 O O . GLU A 1 129 ? -15.871 94.034 -3.786 1.00 65.17 126 GLU A O 1
ATOM 855 N N . LEU A 1 130 ? -15.495 92.009 -2.878 1.00 62.46 127 LEU A N 1
ATOM 856 C CA . LEU A 1 130 ? -15.879 91.349 -4.139 1.00 61.60 127 LEU A CA 1
ATOM 857 C C . LEU A 1 130 ? -17.342 91.638 -4.476 1.00 61.02 127 LEU A C 1
ATOM 858 O O . LEU A 1 130 ? -17.683 91.843 -5.624 1.00 60.62 127 LEU A O 1
ATOM 863 N N . LEU A 1 131 ? -18.179 91.724 -3.441 1.00 60.36 128 LEU A N 1
ATOM 864 C CA . LEU A 1 131 ? -19.626 91.857 -3.607 1.00 59.24 128 LEU A CA 1
ATOM 865 C C . LEU A 1 131 ? -20.099 93.317 -3.476 1.00 59.03 128 LEU A C 1
ATOM 866 O O . LEU A 1 131 ? -21.288 93.578 -3.259 1.00 58.77 128 LEU A O 1
ATOM 871 N N . ARG A 1 132 ? -19.157 94.261 -3.601 1.00 58.35 129 ARG A N 1
ATOM 872 C CA . ARG A 1 132 ? -19.404 95.685 -3.321 1.00 56.37 129 ARG A CA 1
ATOM 873 C C . ARG A 1 132 ? -20.481 96.333 -4.179 1.00 55.97 129 ARG A C 1
ATOM 874 O O . ARG A 1 132 ? -21.111 97.317 -3.718 1.00 55.61 129 ARG A O 1
ATOM 882 N N . ALA A 1 133 ? -20.687 95.802 -5.393 1.00 53.98 130 ALA A N 1
ATOM 883 C CA . ALA A 1 133 ? -21.650 96.373 -6.340 1.00 53.88 130 ALA A CA 1
ATOM 884 C C . ALA A 1 133 ? -22.999 95.654 -6.324 1.00 53.85 130 ALA A C 1
ATOM 885 O O . ALA A 1 133 ? -23.926 96.045 -7.031 1.00 53.98 130 ALA A O 1
ATOM 887 N N . VAL A 1 134 ? -23.089 94.617 -5.508 1.00 54.07 131 VAL A N 1
ATOM 888 C CA . VAL A 1 134 ? -24.204 93.695 -5.468 1.00 54.54 131 VAL A CA 1
ATOM 889 C C . VAL A 1 134 ? -25.265 94.187 -4.465 1.00 56.18 131 VAL A C 1
ATOM 890 O O . VAL A 1 134 ? -24.968 94.445 -3.278 1.00 55.87 131 VAL A O 1
ATOM 894 N N . SER A 1 135 ? -26.502 94.309 -4.947 1.00 57.63 132 SER A N 1
ATOM 895 C CA . SER A 1 135 ? -27.616 94.779 -4.129 1.00 59.08 132 SER A CA 1
ATOM 896 C C . SER A 1 135 ? -28.051 93.748 -3.108 1.00 59.15 132 SER A C 1
ATOM 897 O O . SER A 1 135 ? -27.998 92.531 -3.370 1.00 58.91 132 SER A O 1
ATOM 900 N N . ASP A 1 136 ? -28.465 94.251 -1.949 1.00 59.19 133 ASP A N 1
ATOM 901 C CA . ASP A 1 136 ? -29.006 93.457 -0.865 1.00 60.23 133 ASP A CA 1
ATOM 902 C C . ASP A 1 136 ? -30.172 92.630 -1.360 1.00 61.52 133 ASP A C 1
ATOM 903 O O . ASP A 1 136 ? -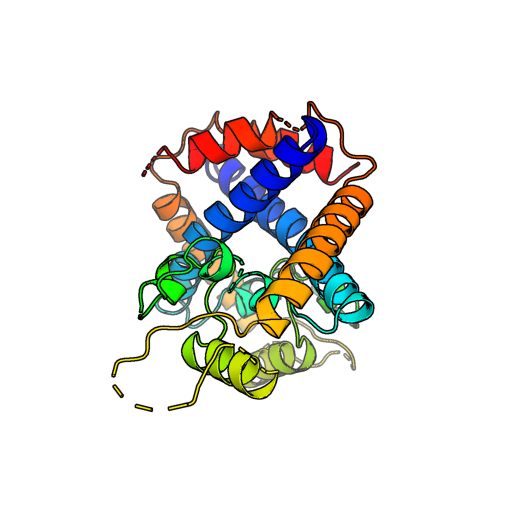30.295 91.479 -1.005 1.00 62.05 133 ASP A O 1
ATOM 908 N N . GLN A 1 137 ? -31.036 93.219 -2.173 1.00 63.09 134 GLN A N 1
ATOM 909 C CA . GLN A 1 137 ? -32.192 92.503 -2.684 1.00 65.08 134 GLN A CA 1
ATOM 910 C C . GLN A 1 137 ? -31.821 91.247 -3.454 1.00 65.39 134 GLN A C 1
ATOM 911 O O . GLN A 1 137 ? -32.409 90.203 -3.175 1.00 66.51 134 GLN A O 1
ATOM 917 N N . ASP A 1 138 ? -30.876 91.336 -4.402 1.00 65.98 135 ASP A N 1
ATOM 918 C CA . ASP A 1 138 ? -30.406 90.168 -5.197 1.00 66.53 135 ASP A CA 1
ATOM 919 C C . ASP A 1 138 ? -29.843 89.049 -4.322 1.00 67.28 135 ASP A C 1
ATOM 920 O O . ASP A 1 138 ? -30.062 87.859 -4.594 1.00 67.53 135 ASP A O 1
ATOM 933 N N . VAL A 1 140 ? -30.549 88.636 -0.934 1.00 67.65 137 VAL A N 1
ATOM 934 C CA . VAL A 1 140 ? -31.657 88.121 -0.152 1.00 66.78 137 VAL A CA 1
ATOM 935 C C . VAL A 1 140 ? -32.476 87.092 -0.965 1.00 68.37 137 VAL A C 1
ATOM 936 O O . VAL A 1 140 ? -32.793 86.017 -0.444 1.00 69.36 137 VAL A O 1
ATOM 940 N N . GLU A 1 141 ? -32.799 87.418 -2.220 1.00 68.06 138 GLU A N 1
ATOM 941 C CA . GLU A 1 141 ? -33.588 86.532 -3.073 1.00 69.47 138 GLU A CA 1
ATOM 942 C C . GLU A 1 141 ? -32.843 85.279 -3.542 1.00 69.55 138 GLU A C 1
ATOM 943 O O . GLU A 1 141 ? -33.444 84.213 -3.575 1.00 70.75 138 GLU A O 1
ATOM 949 N N . ALA A 1 142 ? -31.566 85.404 -3.924 1.00 69.52 139 ALA A N 1
ATOM 950 C CA . ALA A 1 142 ? -30.729 84.226 -4.243 1.00 69.12 139 ALA A CA 1
ATOM 951 C C . ALA A 1 142 ? -30.694 83.271 -3.053 1.00 68.99 139 ALA A C 1
ATOM 952 O O . ALA A 1 142 ? -30.856 82.083 -3.189 1.00 69.68 139 ALA A O 1
ATOM 954 N N . SER A 1 143 ? -30.464 83.807 -1.877 1.00 68.12 140 SER A N 1
ATOM 955 C CA . SER A 1 143 ? -30.183 82.984 -0.758 1.00 68.06 140 SER A CA 1
ATOM 956 C C . SER A 1 143 ? -31.485 82.279 -0.334 1.00 68.32 140 SER A C 1
ATOM 957 O O . SER A 1 143 ? -31.481 81.114 0.060 1.00 68.41 140 SER A O 1
ATOM 960 N N . ALA A 1 144 ? -32.611 82.977 -0.457 1.00 67.92 141 ALA A N 1
ATOM 961 C CA . ALA A 1 144 ? -33.895 82.399 -0.1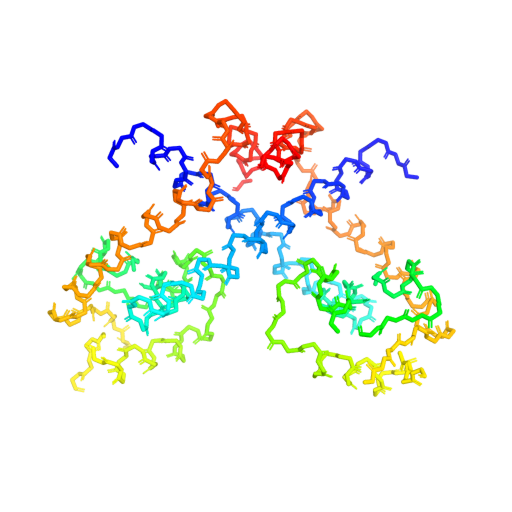01 1.00 67.63 141 ALA A CA 1
ATOM 962 C C . ALA A 1 144 ? -34.237 81.261 -1.086 1.00 67.52 141 ALA A C 1
ATOM 963 O O . ALA A 1 144 ? -34.735 80.203 -0.679 1.00 67.11 141 ALA A O 1
ATOM 965 N N . ALA A 1 145 ? -33.965 81.484 -2.370 1.00 66.91 142 ALA A N 1
ATOM 966 C CA . ALA A 1 145 ? -34.230 80.467 -3.378 1.00 67.17 142 ALA A CA 1
ATOM 967 C C . ALA A 1 145 ? -33.257 79.323 -3.180 1.00 67.69 142 ALA A C 1
ATOM 968 O O . ALA A 1 145 ? -33.627 78.183 -3.354 1.00 68.02 142 ALA A O 1
ATOM 970 N N . LEU A 1 146 ? -32.004 79.622 -2.822 1.00 68.07 143 LEU A N 1
ATOM 971 C CA . LEU A 1 146 ? -31.001 78.560 -2.667 1.00 67.80 143 LEU A CA 1
ATOM 972 C C . LEU A 1 146 ? -31.275 77.670 -1.472 1.00 67.83 143 LEU A C 1
ATOM 973 O O . LEU A 1 146 ? -31.059 76.481 -1.574 1.00 69.02 143 LEU A O 1
ATOM 978 N N . ARG A 1 147 ? -31.735 78.241 -0.359 1.00 67.68 144 ARG A N 1
ATOM 979 C CA . ARG A 1 147 ? -32.256 77.467 0.778 1.00 68.49 144 ARG A CA 1
ATOM 980 C C . ARG A 1 147 ? -33.470 76.580 0.414 1.00 67.30 144 ARG A C 1
ATOM 981 O O . ARG A 1 147 ? -33.542 75.445 0.852 1.00 66.95 144 ARG A O 1
ATOM 989 N N . GLY A 1 148 ? -34.405 77.090 -0.398 1.00 66.76 145 GLY A N 1
ATOM 990 C CA . GLY A 1 148 ? -35.527 76.293 -0.900 1.00 65.02 145 GLY A CA 1
ATOM 991 C C . GLY A 1 148 ? -35.026 75.037 -1.582 1.00 64.50 145 GLY A C 1
ATOM 992 O O . GLY A 1 148 ? -35.474 73.930 -1.296 1.00 64.61 145 GLY A O 1
ATOM 993 N N . ILE A 1 149 ? -34.052 75.224 -2.465 1.00 64.86 146 ILE A N 1
ATOM 994 C CA . ILE A 1 149 ? -33.451 74.172 -3.307 1.00 63.64 146 ILE A CA 1
ATOM 995 C C . ILE A 1 149 ? -32.769 73.145 -2.418 1.00 65.24 146 ILE A C 1
ATOM 996 O O . ILE A 1 149 ? -32.940 71.950 -2.580 1.00 66.40 146 ILE A O 1
ATOM 1001 N N . LEU A 1 150 ? -31.999 73.633 -1.459 1.00 65.20 147 LEU A N 1
ATOM 1002 C CA . LEU A 1 150 ? -31.206 72.783 -0.618 1.00 64.93 147 LEU A CA 1
ATOM 1003 C C . LEU A 1 150 ? -32.069 71.937 0.299 1.00 65.68 147 LEU A C 1
ATOM 1004 O O . LEU A 1 150 ? -31.729 70.788 0.549 1.00 66.29 147 LEU A O 1
ATOM 1009 N N A GLU A 1 151 ? -33.148 72.520 0.831 0.50 65.74 148 GLU A N 1
ATOM 1010 N N B GLU A 1 151 ? -33.162 72.504 0.799 0.50 65.71 148 GLU A N 1
ATOM 1011 C CA A GLU A 1 151 ? -34.115 71.786 1.638 0.50 65.94 148 GLU A CA 1
ATOM 1012 C CA B GLU A 1 151 ? -34.081 71.772 1.647 0.50 65.88 148 GLU A CA 1
ATOM 1013 C C A GLU A 1 151 ? -34.768 70.709 0.775 0.50 65.96 148 GLU A C 1
ATOM 1014 C C B GLU A 1 151 ? -34.914 70.774 0.830 0.50 65.94 148 GLU A C 1
ATOM 1015 O O A GLU A 1 151 ? -34.888 69.562 1.196 0.50 65.70 148 GLU A O 1
ATOM 1016 O O B GLU A 1 151 ? -35.301 69.733 1.345 0.50 65.87 148 GLU A O 1
ATOM 1027 N N . SER A 1 152 ? -35.152 71.069 -0.449 1.00 66.07 149 SER A N 1
ATOM 1028 C CA . SER A 1 152 ? -35.800 70.099 -1.352 1.00 66.36 149 SER A CA 1
ATOM 1029 C C . SER A 1 152 ? -34.956 68.857 -1.532 1.00 67.64 149 SER A C 1
ATOM 1030 O O . SER A 1 152 ? -35.479 67.756 -1.504 1.00 67.47 149 SER A O 1
ATOM 1041 N N . LYS B 1 10 ? -22.264 92.348 13.355 1.00 56.47 7 LYS B N 1
ATOM 1042 C CA . LYS B 1 10 ? -22.524 92.117 11.896 1.00 56.61 7 LYS B CA 1
ATOM 1043 C C . LYS B 1 10 ? -23.829 92.812 11.477 1.00 56.31 7 LYS B C 1
ATOM 1044 O O . LYS B 1 10 ? -24.856 92.703 12.166 1.00 57.61 7 LYS B O 1
ATOM 1046 N N . SER B 1 11 ? -23.762 93.577 10.392 1.00 54.85 8 SER B N 1
ATOM 1047 C CA . SER B 1 11 ? -24.929 94.263 9.819 1.00 53.03 8 SER B CA 1
ATOM 1048 C C . SER B 1 11 ? -25.802 93.255 9.054 1.00 51.94 8 SER B C 1
ATOM 1049 O O . SER B 1 11 ? -25.360 92.141 8.802 1.00 51.01 8 SER B O 1
ATOM 1052 N N . ASP B 1 12 ? -27.027 93.649 8.683 1.00 51.32 9 ASP B N 1
ATOM 1053 C CA . ASP B 1 12 ? -27.855 92.850 7.755 1.00 50.85 9 ASP B CA 1
ATOM 1054 C C . ASP B 1 12 ? -27.039 92.529 6.535 1.00 49.89 9 ASP B C 1
ATOM 1055 O O . ASP B 1 12 ? -27.052 91.396 6.096 1.00 49.70 9 ASP B O 1
ATOM 1060 N N . ARG B 1 13 ? -26.352 93.535 5.979 1.00 49.05 10 ARG B N 1
ATOM 1061 C CA . ARG B 1 13 ? -25.580 93.341 4.762 1.00 48.44 10 ARG B CA 1
ATOM 1062 C C . ARG B 1 13 ? -24.438 92.318 4.904 1.00 48.93 10 ARG B C 1
ATOM 1063 O O . ARG B 1 13 ? -24.302 91.441 4.054 1.00 48.92 10 ARG B O 1
ATOM 1071 N N A GLN B 1 14 ? -23.623 92.421 5.951 0.50 49.68 11 GLN B N 1
ATOM 1072 N N B GLN B 1 14 ? -23.649 92.447 5.974 0.50 49.32 11 GLN B N 1
ATOM 1073 C CA A GLN B 1 14 ? -22.572 91.418 6.153 0.50 50.49 11 GLN B CA 1
ATOM 1074 C CA B GLN B 1 14 ? -22.569 91.502 6.311 0.50 49.65 11 GLN B CA 1
ATOM 1075 C C A GLN B 1 14 ? -23.179 90.031 6.353 0.50 51.11 11 GLN B C 1
ATOM 1076 C C B GLN B 1 14 ? -23.104 90.075 6.456 0.50 50.68 11 GLN B C 1
ATOM 1077 O O A GLN B 1 14 ? -22.766 89.084 5.688 0.50 51.36 11 GLN B O 1
ATOM 1078 O O B GLN B 1 14 ? -22.559 89.150 5.870 0.50 50.93 11 GLN B O 1
ATOM 1089 N N . GLN B 1 15 ? -24.182 89.921 7.225 1.00 51.77 12 GLN B N 1
ATOM 1090 C CA . GLN B 1 15 ? -24.916 88.647 7.398 1.00 53.73 12 GLN B CA 1
ATOM 1091 C C . GLN B 1 15 ? -25.498 88.148 6.078 1.00 54.81 12 GLN B C 1
ATOM 1092 O O . GLN B 1 15 ? -25.387 86.966 5.771 1.00 55.45 12 GLN B O 1
ATOM 1098 N N . ASN B 1 16 ? -26.092 89.032 5.279 1.00 56.04 13 ASN B N 1
ATOM 1099 C CA . ASN B 1 16 ? -26.601 88.621 3.961 1.00 57.09 13 ASN B CA 1
ATOM 1100 C C . ASN B 1 16 ? -25.520 87.970 3.085 1.00 56.98 13 ASN B C 1
ATOM 1101 O O . ASN B 1 16 ? -25.781 86.977 2.408 1.00 56.87 13 ASN B O 1
ATOM 1106 N N . GLN B 1 17 ? -24.326 88.570 3.096 1.00 57.00 14 GLN B N 1
ATOM 1107 C CA . GLN B 1 17 ? -23.177 88.134 2.312 1.00 56.40 14 GLN B CA 1
ATOM 1108 C C . GLN B 1 17 ? -22.626 86.785 2.811 1.00 57.06 14 GLN B C 1
ATOM 1109 O O . GLN B 1 17 ? -22.459 85.854 2.026 1.00 56.10 14 GLN B O 1
ATOM 1115 N N . THR B 1 18 ? -22.342 86.686 4.111 1.00 57.68 15 THR B N 1
ATOM 1116 C CA . THR B 1 18 ? -21.998 85.399 4.727 1.00 57.93 15 THR B CA 1
ATOM 1117 C C . THR B 1 18 ? -22.977 84.297 4.315 1.00 58.10 15 THR B C 1
ATOM 1118 O O . THR B 1 18 ? -22.551 83.280 3.767 1.00 58.92 15 THR B O 1
ATOM 1122 N N . ARG B 1 19 ? -24.274 84.512 4.543 1.00 57.74 16 ARG B N 1
ATOM 1123 C CA . ARG B 1 19 ? -25.291 83.514 4.228 1.00 57.73 16 ARG B CA 1
ATOM 1124 C C . ARG B 1 19 ? -25.258 83.111 2.780 1.00 57.01 16 ARG B C 1
ATOM 1125 O O . ARG B 1 19 ? -25.285 81.934 2.493 1.00 58.09 16 ARG B O 1
ATOM 1133 N N . LEU B 1 20 ? -25.216 84.081 1.878 1.00 56.05 17 LEU B N 1
ATOM 1134 C CA . LEU B 1 20 ? -25.280 83.825 0.447 1.00 55.61 17 LEU B CA 1
ATOM 1135 C C . LEU B 1 20 ? -24.162 82.901 -0.006 1.00 55.47 17 LEU B C 1
ATOM 1136 O O . LEU B 1 20 ? -24.408 81.903 -0.650 1.00 55.45 17 LEU B O 1
ATOM 1141 N N . TRP B 1 21 ? -22.936 83.240 0.373 1.00 55.45 18 TRP B N 1
ATOM 1142 C CA . TRP B 1 21 ? -21.738 82.529 -0.024 1.00 55.56 18 TRP B CA 1
ATOM 1143 C C . TRP B 1 21 ? -21.688 81.095 0.521 1.00 55.73 18 TRP B C 1
ATOM 1144 O O . TRP B 1 21 ? -21.364 80.143 -0.202 1.00 55.14 18 TRP B O 1
ATOM 1155 N N . LEU B 1 22 ? -21.991 80.950 1.807 1.00 56.41 19 LEU B N 1
ATOM 1156 C CA . LEU B 1 22 ? -22.220 79.620 2.396 1.00 56.88 19 LEU B CA 1
ATOM 1157 C C . LEU B 1 22 ? -23.273 78.799 1.608 1.00 57.01 19 LEU B C 1
ATOM 1158 O O . LEU B 1 22 ? -23.046 77.615 1.363 1.00 57.81 19 LEU B O 1
ATOM 1163 N N . ASN B 1 23 ? -24.395 79.409 1.203 1.00 56.36 20 ASN B N 1
ATOM 1164 C CA . ASN B 1 23 ? -25.405 78.715 0.366 1.00 56.69 20 ASN B CA 1
ATOM 1165 C C . ASN B 1 23 ? -24.906 78.289 -1.012 1.00 57.14 20 ASN B C 1
ATOM 1166 O O . ASN B 1 23 ? -25.214 77.207 -1.474 1.00 57.62 20 ASN B O 1
ATOM 1171 N N . ILE B 1 24 ? -24.131 79.147 -1.659 1.00 57.45 21 ILE B N 1
ATOM 1172 C CA . ILE B 1 24 ? -23.548 78.812 -2.906 1.00 58.49 21 ILE B CA 1
ATOM 1173 C C . ILE B 1 24 ? -22.592 77.652 -2.750 1.00 59.08 21 ILE B C 1
ATOM 1174 O O . ILE B 1 24 ? -22.616 76.727 -3.536 1.00 60.47 21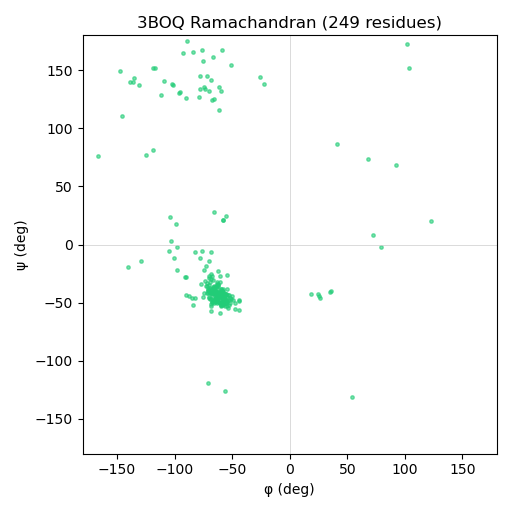 ILE B O 1
ATOM 1179 N N . LEU B 1 25 ? -21.749 77.718 -1.740 1.00 58.88 22 LEU B N 1
ATOM 1180 C CA . LEU B 1 25 ? -20.810 76.650 -1.436 1.00 58.83 22 LEU B CA 1
ATOM 1181 C C . LEU B 1 25 ? -21.487 75.311 -1.126 1.00 59.25 22 LEU B C 1
ATOM 1182 O O . LEU B 1 25 ? -21.022 74.270 -1.603 1.00 59.99 22 LEU B O 1
ATOM 1187 N N . ARG B 1 26 ? -22.568 75.337 -0.341 1.00 59.65 23 ARG B N 1
ATOM 1188 C CA . ARG B 1 26 ? -23.399 74.160 -0.068 1.00 60.20 23 ARG B CA 1
ATOM 1189 C C . ARG B 1 26 ? -23.960 73.566 -1.364 1.00 61.15 23 ARG B C 1
ATOM 1190 O O . ARG B 1 26 ? -23.828 72.375 -1.595 1.00 62.44 23 ARG B O 1
ATOM 1198 N N . LEU B 1 27 ? -24.601 74.368 -2.204 1.00 61.39 24 LEU B N 1
ATOM 1199 C CA . LEU B 1 27 ? -25.237 73.801 -3.385 1.00 62.05 24 LEU B CA 1
ATOM 1200 C C . LEU B 1 27 ? -24.110 73.343 -4.324 1.00 63.39 24 LEU B C 1
ATOM 1201 O O . LEU B 1 27 ? -24.110 72.211 -4.806 1.00 63.08 24 LEU B O 1
ATOM 1206 N N . HIS B 1 28 ? -23.122 74.204 -4.535 1.00 64.43 25 HIS B N 1
ATOM 1207 C CA . HIS B 1 28 ? -22.024 73.844 -5.404 1.00 66.06 25 HIS B CA 1
ATOM 1208 C C . HIS B 1 28 ? -21.398 72.491 -5.026 1.00 67.70 25 HIS B C 1
ATOM 1209 O O . HIS B 1 28 ? -21.246 71.630 -5.891 1.00 68.68 25 HIS B O 1
ATOM 1216 N N . GLY B 1 29 ? -21.056 72.310 -3.745 1.00 68.26 26 GLY B N 1
ATOM 1217 C CA . GLY B 1 29 ? -20.506 71.051 -3.237 1.00 68.55 26 GLY B CA 1
ATOM 1218 C C . GLY B 1 29 ? -21.403 69.822 -3.337 1.00 69.96 26 GLY B C 1
ATOM 1219 O O . GLY B 1 29 ? -20.910 68.718 -3.654 1.00 70.11 26 GLY B O 1
ATOM 1220 N N . LEU B 1 30 ? -22.697 69.995 -3.034 1.00 69.95 27 LEU B N 1
ATOM 1221 C CA . LEU B 1 30 ? -23.683 68.923 -3.074 1.00 70.27 27 LEU B CA 1
ATOM 1222 C C . LEU B 1 30 ? -23.890 68.429 -4.504 1.00 71.08 27 LEU B C 1
ATOM 1223 O O . LEU B 1 30 ? -24.155 67.256 -4.733 1.00 71.61 27 LEU B O 1
ATOM 1228 N N . VAL B 1 31 ? -23.837 69.341 -5.465 1.00 71.52 28 VAL B N 1
ATOM 1229 C CA . VAL B 1 31 ? -24.064 68.975 -6.850 1.00 71.42 28 VAL B CA 1
ATOM 1230 C C . VAL B 1 31 ? -22.766 68.412 -7.430 1.00 72.47 28 VAL B C 1
ATOM 1231 O O . VAL B 1 31 ? -22.777 67.353 -8.041 1.00 73.47 28 VAL B O 1
ATOM 1235 N N . PHE B 1 32 ? -21.648 69.081 -7.181 1.00 72.69 29 PHE B N 1
ATOM 1236 C CA . PHE B 1 32 ? -20.403 68.747 -7.824 1.00 72.64 29 PHE B CA 1
ATOM 1237 C C . PHE B 1 32 ? -19.892 67.348 -7.475 1.00 72.85 29 PHE B C 1
ATOM 1238 O O . PHE B 1 32 ? -19.551 66.591 -8.370 1.00 73.01 29 PHE B O 1
ATOM 1246 N N . GLY B 1 33 ? -19.835 67.017 -6.186 1.00 72.54 30 GLY B N 1
ATOM 1247 C CA . GLY B 1 33 ? -19.378 65.719 -5.725 1.00 72.13 30 GLY B CA 1
ATOM 1248 C C . GLY B 1 33 ? -20.115 64.527 -6.333 1.00 72.80 30 GLY B C 1
ATOM 1249 O O . GLY B 1 33 ? -19.513 63.486 -6.627 1.00 72.30 30 GLY B O 1
ATOM 1250 N N . ASP B 1 34 ? -21.421 64.678 -6.523 1.00 72.89 31 ASP B N 1
ATOM 1251 C CA . ASP B 1 34 ? -22.262 63.583 -6.973 1.00 73.12 31 ASP B CA 1
ATOM 1252 C C . ASP B 1 34 ? -22.299 63.482 -8.465 1.00 72.20 31 ASP B C 1
ATOM 1253 O O . ASP B 1 34 ? -22.228 62.383 -8.995 1.00 72.50 31 ASP B O 1
ATOM 1258 N N . LEU B 1 35 ? -22.442 64.634 -9.124 1.00 70.69 32 LEU B N 1
ATOM 1259 C CA . LEU B 1 35 ? -22.345 64.757 -10.555 1.00 69.57 32 LEU B CA 1
ATOM 1260 C C . LEU B 1 35 ? -21.035 64.159 -11.012 1.00 69.66 32 LEU B C 1
ATOM 1261 O O . LEU B 1 35 ? -21.036 63.280 -11.843 1.00 70.93 32 LEU B O 1
ATOM 1266 N N . ASN B 1 36 ? -19.927 64.617 -10.450 1.00 69.03 33 ASN B N 1
ATOM 1267 C CA . ASN B 1 36 ? -18.597 64.079 -10.740 1.00 69.02 33 ASN B CA 1
ATOM 1268 C C . ASN B 1 36 ? -18.443 62.553 -10.546 1.00 68.77 33 ASN B C 1
ATOM 1269 O O . ASN B 1 36 ? -17.986 61.848 -11.456 1.00 68.82 33 ASN B O 1
ATOM 1274 N N . ARG B 1 37 ? -18.822 62.056 -9.369 1.00 68.38 34 ARG B N 1
ATOM 1275 C CA . ARG B 1 37 ? -18.713 60.630 -9.040 1.00 68.15 34 ARG B CA 1
ATOM 1276 C C . ARG B 1 37 ? -19.602 59.766 -9.941 1.00 67.20 34 ARG B C 1
ATOM 1277 O O . ARG B 1 37 ? -19.163 58.718 -10.369 1.00 67.83 34 ARG B O 1
ATOM 1285 N N . GLN B 1 38 ? -20.828 60.204 -10.230 1.00 66.41 35 GLN B N 1
ATOM 1286 C CA . GLN B 1 38 ? -21.713 59.499 -11.180 1.00 66.09 35 GLN B CA 1
ATOM 1287 C C . GLN B 1 38 ? -21.315 59.567 -12.658 1.00 65.73 35 GLN B C 1
ATOM 1288 O O . GLN B 1 38 ? -21.470 58.601 -13.381 1.00 65.97 35 GLN B O 1
ATOM 1294 N N . LEU B 1 39 ? -20.823 60.711 -13.103 1.00 65.92 36 LEU B N 1
ATOM 1295 C CA . LEU B 1 39 ? -20.337 60.869 -14.469 1.00 65.89 36 LEU B CA 1
ATOM 1296 C C . LEU B 1 39 ? -19.125 59.966 -14.724 1.00 66.91 36 LEU B C 1
ATOM 1297 O O . LEU B 1 39 ? -18.969 59.406 -15.828 1.00 66.99 36 LEU B O 1
ATOM 1302 N N . LEU B 1 40 ? -18.289 59.822 -13.694 1.00 67.43 37 LEU B N 1
ATOM 1303 C CA . LEU B 1 40 ? -17.117 58.948 -13.742 1.00 68.84 37 LEU B CA 1
ATOM 1304 C C . LEU B 1 40 ? -17.558 57.483 -13.801 1.00 69.84 37 LEU B C 1
ATOM 1305 O O . LEU B 1 40 ? -17.124 56.735 -14.695 1.00 70.59 37 LEU B O 1
ATOM 1310 N N . ASP B 1 41 ? -18.434 57.083 -12.878 1.00 70.31 38 ASP B N 1
ATOM 1311 C CA . ASP B 1 41 ? -18.957 55.734 -12.888 1.00 70.91 38 ASP B CA 1
ATOM 1312 C C . ASP B 1 41 ? -19.585 55.413 -14.253 1.00 70.83 38 ASP B C 1
ATOM 1313 O O . ASP B 1 41 ? -19.241 54.397 -14.838 1.00 72.03 38 ASP B O 1
ATOM 1318 N N . GLU B 1 42 ? -20.460 56.265 -14.777 1.00 69.81 39 GLU B N 1
ATOM 1319 C CA . GLU B 1 42 ? -21.144 55.953 -16.045 1.00 69.33 39 GLU B CA 1
ATOM 1320 C C . GLU B 1 42 ? -20.299 56.076 -17.343 1.00 68.33 39 GLU B C 1
ATOM 1321 O O . GLU B 1 42 ? -20.597 55.438 -18.322 1.00 68.17 39 GLU B O 1
ATOM 1327 N N . THR B 1 43 ? -19.219 56.847 -17.320 1.00 67.17 40 THR B N 1
ATOM 1328 C CA . THR B 1 43 ? -18.582 57.341 -18.536 1.00 66.15 40 THR B CA 1
ATOM 1329 C C . THR B 1 43 ? -17.035 57.324 -18.422 1.00 64.77 40 THR B C 1
ATOM 1330 O O . THR B 1 43 ? -16.327 57.400 -19.428 1.00 64.00 40 THR B O 1
ATOM 1334 N N . GLY B 1 44 ? -16.512 57.262 -17.201 1.00 63.09 41 GLY B N 1
ATOM 1335 C CA . GLY B 1 44 ? -15.075 57.327 -16.998 1.00 62.60 41 GLY B CA 1
ATOM 1336 C C . GLY B 1 44 ? -14.495 58.714 -17.227 1.00 62.76 41 GLY B C 1
ATOM 1337 O O . GLY B 1 44 ? -13.290 58.881 -17.253 1.00 63.16 41 GLY B O 1
ATOM 1338 N N . LEU B 1 45 ? -15.375 59.700 -17.405 1.00 62.98 42 LEU B N 1
ATOM 1339 C CA . LEU B 1 45 ?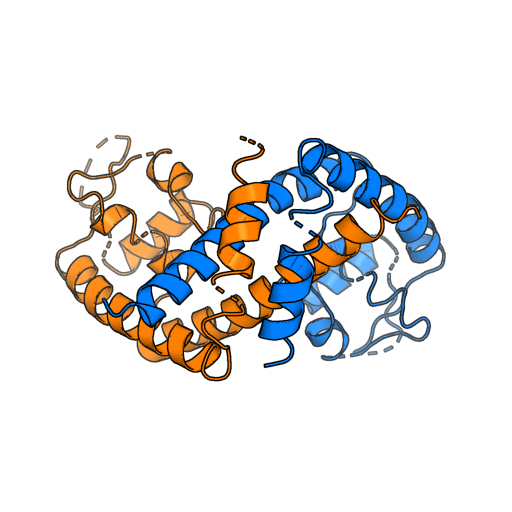 -15.055 61.120 -17.485 1.00 62.37 42 LEU B CA 1
ATOM 1340 C C . LEU B 1 45 ? -15.355 61.848 -16.175 1.00 61.92 42 LEU B C 1
ATOM 1341 O O . LEU B 1 45 ? -16.397 61.619 -15.530 1.00 61.51 42 LEU B O 1
ATOM 1346 N N . SER B 1 46 ? -14.410 62.709 -15.804 1.00 60.70 43 SER B N 1
ATOM 1347 C CA . SER B 1 46 ? -14.520 63.662 -14.709 1.00 59.53 43 SER B CA 1
ATOM 1348 C C . SER B 1 46 ? -15.397 64.796 -15.130 1.00 58.71 43 SER B C 1
ATOM 1349 O O . SER B 1 46 ? -15.506 65.084 -16.324 1.00 58.65 43 SER B O 1
ATOM 1352 N N . LEU B 1 47 ? -15.955 65.500 -14.154 1.00 57.64 44 LEU B N 1
ATOM 1353 C CA . LEU B 1 47 ? -16.610 66.740 -14.458 1.00 56.76 44 LEU B CA 1
ATOM 1354 C C . LEU B 1 47 ? -15.622 67.741 -15.075 1.00 57.12 44 LEU B C 1
ATOM 1355 O O . LEU B 1 47 ? -15.956 68.409 -16.053 1.00 57.10 44 LEU B O 1
ATOM 1360 N N . ALA B 1 48 ? -14.414 67.850 -14.498 1.00 56.81 45 ALA B N 1
ATOM 1361 C CA . ALA B 1 48 ? -13.362 68.718 -15.056 1.00 57.06 45 ALA B CA 1
ATOM 1362 C C . ALA B 1 48 ? -13.087 68.383 -16.551 1.00 57.96 45 ALA B C 1
ATOM 1363 O O . ALA B 1 48 ? -13.019 69.289 -17.392 1.00 58.71 45 ALA B O 1
ATOM 1365 N N . LYS B 1 49 ? -12.979 67.089 -16.868 1.00 58.33 46 LYS B N 1
ATOM 1366 C CA . LYS B 1 49 ? -12.782 66.599 -18.233 1.00 59.30 46 LYS B CA 1
ATOM 1367 C C . LYS B 1 49 ? -13.952 66.868 -19.168 1.00 59.94 46 LYS B C 1
ATOM 1368 O O . LYS B 1 49 ? -13.773 67.363 -20.295 1.00 60.63 46 LYS B O 1
ATOM 1374 N N . PHE B 1 50 ? -15.148 66.506 -18.706 1.00 60.61 47 PHE B N 1
ATOM 1375 C CA . PHE B 1 50 ? -16.384 66.784 -19.422 1.00 60.38 47 PHE B CA 1
ATOM 1376 C C . PHE B 1 50 ? -16.459 68.279 -19.720 1.00 61.04 47 PHE B C 1
ATOM 1377 O O . PHE B 1 50 ? -16.722 68.672 -20.862 1.00 60.93 47 PHE B O 1
ATOM 1385 N N . ASP B 1 51 ? -16.211 69.106 -18.696 1.00 60.74 48 ASP B N 1
ATOM 1386 C CA . ASP B 1 51 ? -16.201 70.548 -18.861 1.00 61.61 48 ASP B CA 1
ATOM 1387 C C . ASP B 1 51 ? -15.283 71.062 -19.998 1.00 62.42 48 ASP B C 1
ATOM 1388 O O . ASP B 1 51 ? -15.744 71.829 -20.861 1.00 62.66 48 ASP B O 1
ATOM 1393 N N . ALA B 1 52 ? -14.010 70.646 -20.006 1.00 62.79 49 ALA B N 1
ATOM 1394 C CA . ALA B 1 52 ? -13.088 70.968 -21.109 1.00 63.35 49 ALA B CA 1
ATOM 1395 C C . ALA B 1 52 ? -13.609 70.533 -22.482 1.00 64.32 49 ALA B C 1
ATOM 1396 O O . ALA B 1 52 ? -13.590 71.309 -23.451 1.00 63.48 49 ALA B O 1
ATOM 1406 N N . ALA B 1 54 ? -16.665 70.026 -23.489 1.00 66.14 51 ALA B N 1
ATOM 1407 C CA . ALA B 1 54 ? -17.818 70.817 -23.849 1.00 65.42 51 ALA B CA 1
ATOM 1408 C C . ALA B 1 54 ? -17.415 72.101 -24.571 1.00 65.24 51 ALA B C 1
ATOM 1409 O O . ALA B 1 54 ? -18.070 72.496 -25.538 1.00 65.28 51 ALA B O 1
ATOM 1411 N N . GLN B 1 55 ? -16.342 72.743 -24.107 1.00 65.06 52 GLN B N 1
ATOM 1412 C CA . GLN B 1 55 ? -15.861 73.980 -24.727 1.00 65.40 52 GLN B CA 1
ATOM 1413 C C . GLN B 1 55 ? -15.351 73.687 -26.119 1.00 65.58 52 GLN B C 1
ATOM 1414 O O . GLN B 1 55 ? -15.631 74.436 -27.039 1.00 65.81 52 GLN B O 1
ATOM 1420 N N . LEU B 1 56 ? -14.639 72.572 -26.262 1.00 65.87 53 LEU B N 1
ATOM 1421 C CA . LEU B 1 56 ? -14.112 72.138 -27.545 1.00 66.48 53 LEU B CA 1
ATOM 1422 C C . LEU B 1 56 ? -15.207 71.679 -28.502 1.00 67.53 53 LEU B C 1
ATOM 1423 O O . LEU B 1 56 ? -15.146 71.999 -29.683 1.00 67.94 53 LEU B O 1
ATOM 1428 N N . ALA B 1 57 ? -16.197 70.926 -28.017 1.00 68.36 54 ALA B N 1
ATOM 1429 C CA . ALA B 1 57 ? -17.325 70.534 -28.875 1.00 69.13 54 ALA B CA 1
ATOM 1430 C C . ALA B 1 57 ? -18.114 71.750 -29.377 1.00 69.84 54 ALA B C 1
ATOM 1431 O O . ALA B 1 57 ? -18.616 71.720 -30.502 1.00 70.27 54 ALA B O 1
ATOM 1433 N N . ARG B 1 58 ? -18.225 72.802 -28.553 1.00 69.69 55 ARG B N 1
ATOM 1434 C CA . ARG B 1 58 ? -18.844 74.059 -28.978 1.00 70.60 55 ARG B CA 1
ATOM 1435 C C . ARG B 1 58 ? -17.980 74.789 -30.037 1.00 69.53 55 ARG B C 1
ATOM 1436 O O . ARG B 1 58 ? -18.505 75.568 -30.847 1.00 69.33 55 ARG B O 1
ATOM 1444 N N . ASN B 1 59 ? -16.670 74.514 -30.028 1.00 68.58 56 ASN B N 1
ATOM 1445 C CA . ASN B 1 59 ? -15.677 75.219 -30.863 1.00 67.40 56 ASN B CA 1
ATOM 1446 C C . ASN B 1 59 ? -14.840 74.269 -31.741 1.00 66.54 56 ASN B C 1
ATOM 1447 O O . ASN B 1 59 ? -13.671 74.030 -31.443 1.00 66.28 56 ASN B O 1
ATOM 1452 N N . PRO B 1 60 ? -15.415 73.762 -32.852 1.00 66.00 57 PRO B N 1
ATOM 1453 C CA . PRO B 1 60 ? -14.779 72.672 -33.615 1.00 65.48 57 PRO B CA 1
ATOM 1454 C C . PRO B 1 60 ? -13.584 73.078 -34.495 1.00 64.95 57 PRO B C 1
ATOM 1455 O O . PRO B 1 60 ? -12.941 72.205 -35.085 1.00 65.22 57 PRO B O 1
ATOM 1459 N N . ASP B 1 61 ? -13.299 74.379 -34.589 1.00 64.08 58 ASP B N 1
ATOM 1460 C CA . ASP B 1 61 ? -12.087 74.888 -35.253 1.00 62.97 58 ASP B CA 1
ATOM 1461 C C . ASP B 1 61 ? -10.822 74.770 -34.391 1.00 62.07 58 ASP B C 1
ATOM 1462 O O . ASP B 1 61 ? -9.710 74.962 -34.890 1.00 62.06 58 ASP B O 1
ATOM 1467 N N . GLY B 1 62 ? -11.000 74.470 -33.103 1.00 60.90 59 GLY B N 1
ATOM 1468 C CA . GLY B 1 62 ? -9.892 74.340 -32.166 1.00 59.21 59 GLY B CA 1
ATOM 1469 C C . GLY B 1 62 ? -9.755 75.536 -31.248 1.00 58.25 59 GLY B C 1
ATOM 1470 O O . GLY B 1 62 ? -10.126 76.654 -31.602 1.00 57.70 59 GLY B O 1
ATOM 1471 N N . LEU B 1 63 ? -9.216 75.283 -30.062 1.00 57.66 60 LEU B N 1
ATOM 1472 C CA . LEU B 1 63 ? -9.003 76.304 -29.044 1.00 57.01 60 LEU B CA 1
ATOM 1473 C C . LEU B 1 63 ? -7.581 76.209 -28.525 1.00 56.67 60 LEU B C 1
ATOM 1474 O O . LEU B 1 63 ? -7.083 75.113 -28.276 1.00 56.15 60 LEU B O 1
ATOM 1479 N N . SER B 1 64 ? -6.940 77.362 -28.349 1.00 56.41 61 SER B N 1
ATOM 1480 C CA . SER B 1 64 ? -5.627 77.428 -27.734 1.00 56.34 61 SER B CA 1
ATOM 1481 C C . SER B 1 64 ? -5.726 77.115 -26.243 1.00 56.74 61 SER B C 1
ATOM 1482 O O . SER B 1 64 ? -6.817 77.047 -25.683 1.00 56.37 61 SER B O 1
ATOM 1493 N N . GLY B 1 66 ? -4.907 79.081 -23.680 1.00 57.70 63 GLY B N 1
ATOM 1494 C CA . GLY B 1 66 ? -5.479 80.227 -22.983 1.00 57.34 63 GLY B CA 1
ATOM 1495 C C . GLY B 1 66 ? -6.968 80.425 -23.210 1.00 57.33 63 GLY B C 1
ATOM 1496 O O . GLY B 1 66 ? -7.708 80.710 -22.266 1.00 56.96 63 GLY B O 1
ATOM 1497 N N . LYS B 1 67 ? -7.415 80.271 -24.458 1.00 57.41 64 LYS B N 1
ATOM 1498 C CA . LYS B 1 67 ? -8.834 80.450 -24.768 1.00 57.69 64 LYS B CA 1
ATOM 1499 C C . LYS B 1 67 ? -9.685 79.297 -24.232 1.00 58.08 64 LYS B C 1
ATOM 1500 O O . LYS B 1 67 ? -10.821 79.515 -23.789 1.00 57.89 64 LYS B O 1
ATOM 1506 N N . LEU B 1 68 ? -9.121 78.085 -24.268 1.00 58.51 65 LEU B N 1
ATOM 1507 C CA . LEU B 1 68 ? -9.712 76.916 -23.607 1.00 58.94 65 LEU B CA 1
ATOM 1508 C C . LEU B 1 68 ? -9.845 77.154 -22.106 1.00 59.08 65 LEU B C 1
ATOM 1509 O O . LEU B 1 68 ? -10.919 76.947 -21.528 1.00 59.41 65 LEU B O 1
ATOM 1514 N N . SER B 1 69 ? -8.736 77.556 -21.491 1.00 59.14 66 SER B N 1
ATOM 1515 C CA . SER B 1 69 ? -8.665 77.846 -20.073 1.00 59.01 66 SER B CA 1
ATOM 1516 C C . SER B 1 69 ? -9.704 78.907 -19.702 1.00 59.52 66 SER B C 1
ATOM 1517 O O . SER B 1 69 ? -10.453 78.725 -18.686 1.00 59.89 66 SER B O 1
ATOM 1520 N N . GLY B 1 70 ? -9.762 79.982 -20.547 1.00 59.81 67 GLY B N 1
ATOM 1521 C CA . GLY B 1 70 ? -10.677 81.116 -20.363 1.00 59.54 67 GLY B CA 1
ATOM 1522 C C . GLY B 1 70 ? -12.167 80.770 -20.419 1.00 59.97 67 GLY B C 1
ATOM 1523 O O . GLY B 1 70 ? -13.025 81.527 -19.843 1.00 59.89 67 GLY B O 1
ATOM 1524 N N . ALA B 1 71 ? -12.457 79.629 -21.094 1.00 59.72 68 ALA B N 1
ATOM 1525 C CA . ALA B 1 71 ? -13.838 79.195 -21.374 1.00 60.14 68 ALA B CA 1
ATOM 1526 C C . ALA B 1 71 ? -14.338 78.097 -20.421 1.00 60.67 68 ALA B C 1
ATOM 1527 O O . ALA B 1 71 ? -15.519 77.745 -20.416 1.00 61.43 68 ALA B O 1
ATOM 1529 N N . LEU B 1 72 ? -13.427 77.524 -19.644 1.00 61.03 69 LEU B N 1
ATOM 1530 C CA . LEU B 1 72 ? -13.756 76.499 -18.665 1.00 60.79 69 LEU B CA 1
ATOM 1531 C C . LEU B 1 72 ? -14.735 77.048 -17.598 1.00 61.44 69 LEU B C 1
ATOM 1532 O O . LEU B 1 72 ? -14.575 78.162 -17.084 1.00 60.23 69 LEU B O 1
ATOM 1537 N N . LYS B 1 73 ? -15.757 76.252 -17.284 1.00 62.51 70 LYS B N 1
ATOM 1538 C CA . LYS B 1 73 ? -16.725 76.649 -16.254 1.00 63.50 70 LYS B CA 1
ATOM 1539 C C . LYS B 1 73 ? -16.280 76.165 -14.887 1.00 63.38 70 LYS B C 1
ATOM 1540 O O . LYS B 1 73 ? -16.662 76.723 -13.896 1.00 62.54 70 LYS B O 1
ATOM 1546 N N . VAL B 1 74 ? -15.520 75.074 -14.854 1.00 64.52 71 VAL B N 1
ATOM 1547 C CA . VAL B 1 74 ? -14.881 74.611 -13.636 1.00 65.52 71 VAL B CA 1
ATOM 1548 C C . VAL B 1 74 ? -13.459 75.187 -13.684 1.00 66.99 71 VAL B C 1
ATOM 1549 O O . VAL B 1 74 ? -12.776 75.077 -14.705 1.00 67.84 71 VAL B O 1
ATOM 1553 N N . THR B 1 75 ? -13.013 75.814 -12.605 1.00 68.18 72 THR B N 1
ATOM 1554 C CA . THR B 1 75 ? -11.712 76.483 -12.592 1.00 69.56 72 THR B CA 1
ATOM 1555 C C . THR B 1 75 ? -10.513 75.521 -12.724 1.00 70.13 72 THR B C 1
ATOM 1556 O O . THR B 1 75 ? -10.372 74.579 -11.925 1.00 70.20 72 THR B O 1
ATOM 1560 N N . ASN B 1 76 ? -9.658 75.791 -13.723 1.00 70.73 73 ASN B N 1
ATOM 1561 C CA . ASN B 1 76 ? -8.434 75.006 -14.047 1.00 71.12 73 ASN B CA 1
ATOM 1562 C C . ASN B 1 76 ? -8.523 73.484 -14.286 1.00 70.96 73 ASN B C 1
ATOM 1563 O O . ASN B 1 76 ? -9.378 72.984 -15.034 1.00 71.71 73 ASN B O 1
ATOM 1568 N N . GLY B 1 77 ? -7.624 72.770 -13.613 1.00 70.65 74 GLY B N 1
ATOM 1569 C CA . GLY B 1 77 ? -7.373 71.357 -13.821 1.00 69.80 74 GLY B CA 1
ATOM 1570 C C . GLY B 1 77 ? -5.896 71.272 -14.165 1.00 69.51 74 GLY B C 1
ATOM 1571 O O . GLY B 1 77 ? -5.445 70.245 -14.705 1.00 69.37 74 GLY B O 1
ATOM 1572 N N . ASN B 1 78 ? -5.147 72.336 -13.788 1.00 68.83 75 ASN B N 1
ATOM 1573 C CA . ASN B 1 78 ? -3.863 72.730 -14.426 1.00 67.42 75 ASN B CA 1
ATOM 1574 C C . ASN B 1 78 ? -4.108 72.532 -15.913 1.00 66.53 75 ASN B C 1
ATOM 1575 O O . ASN B 1 78 ? -3.848 71.458 -16.448 1.00 66.90 75 ASN B O 1
ATOM 1580 N N . VAL B 1 79 ? -4.662 73.554 -16.558 1.00 64.90 76 VAL B N 1
ATOM 1581 C CA . VAL B 1 79 ? -5.338 73.380 -17.845 1.00 63.03 76 VAL B CA 1
ATOM 1582 C C . VAL B 1 79 ? -4.576 72.464 -18.855 1.00 61.98 76 VAL B C 1
ATOM 1583 O O . VAL B 1 79 ? -5.177 71.533 -19.421 1.00 60.68 76 VAL B O 1
ATOM 1587 N N . SER B 1 80 ? -3.265 72.701 -19.044 1.00 60.47 77 SER B N 1
ATOM 1588 C CA . SER B 1 80 ? -2.472 71.849 -19.949 1.00 59.01 77 SER B CA 1
ATOM 1589 C C . SER B 1 80 ? -2.357 70.407 -19.429 1.00 57.94 77 SER B C 1
ATOM 1590 O O . SER B 1 80 ? -2.444 69.461 -20.207 1.00 57.48 77 SER B O 1
ATOM 1593 N N . GLY B 1 81 ? -2.207 70.264 -18.114 1.00 56.77 78 GLY B N 1
ATOM 1594 C CA . GLY B 1 81 ? -2.250 68.969 -17.436 1.00 55.99 78 GLY B CA 1
ATOM 1595 C C . GLY B 1 81 ? -3.595 68.280 -17.568 1.00 55.49 78 GLY B C 1
ATOM 1596 O O . GLY B 1 81 ? -3.665 67.057 -17.649 1.00 55.41 78 GLY B O 1
ATOM 1597 N N . LEU B 1 82 ? -4.661 69.067 -17.595 1.00 55.05 79 LEU B N 1
ATOM 1598 C CA . LEU B 1 82 ? -5.994 68.565 -17.910 1.00 55.10 79 LEU B CA 1
ATOM 1599 C C . LEU B 1 82 ? -6.077 68.095 -19.379 1.00 54.51 79 LEU B C 1
ATOM 1600 O O . LEU B 1 82 ? -6.539 66.992 -19.654 1.00 54.84 79 LEU B O 1
ATOM 1605 N N . VAL B 1 83 ? -5.611 68.935 -20.304 1.00 53.96 80 VAL B N 1
ATOM 1606 C CA . VAL B 1 83 ? -5.499 68.609 -21.730 1.00 52.84 80 VAL B CA 1
ATOM 1607 C C . VAL B 1 83 ? -4.583 67.381 -21.982 1.00 52.82 80 VAL B C 1
ATOM 1608 O O . VAL B 1 83 ? -4.931 66.489 -22.767 1.00 51.53 80 VAL B O 1
ATOM 1612 N N . ASN B 1 84 ? -3.449 67.324 -21.279 1.00 52.84 81 ASN B N 1
ATOM 1613 C CA . ASN B 1 84 ? -2.595 66.128 -21.293 1.00 53.49 81 ASN B CA 1
ATOM 1614 C C . ASN B 1 84 ? -3.313 64.815 -20.936 1.00 53.75 81 ASN B C 1
ATOM 1615 O O . ASN B 1 84 ? -3.075 63.822 -21.587 1.00 53.25 81 ASN B O 1
ATOM 1620 N N . ARG B 1 85 ? -4.166 64.812 -19.906 1.00 54.66 82 ARG B N 1
ATOM 1621 C CA . ARG B 1 85 ? -4.944 63.611 -19.543 1.00 56.20 82 ARG B CA 1
ATOM 1622 C C . ARG B 1 85 ? -5.917 63.231 -20.662 1.00 55.84 82 ARG B C 1
ATOM 1623 O O . ARG B 1 85 ? -6.051 62.044 -20.984 1.00 56.34 82 ARG B O 1
ATOM 1631 N N . LEU B 1 86 ? -6.553 64.245 -21.262 1.00 55.45 83 LEU B N 1
ATOM 1632 C CA . LEU B 1 86 ? -7.520 64.081 -22.372 1.00 55.52 83 LEU B CA 1
ATOM 1633 C C . LEU B 1 86 ? -6.928 63.551 -23.667 1.00 55.34 83 LEU B C 1
ATOM 1634 O O . LEU B 1 86 ? -7.592 62.818 -24.407 1.00 55.40 83 LEU B O 1
ATOM 1639 N N . ILE B 1 87 ? -5.693 63.962 -23.943 1.00 55.44 84 ILE B N 1
ATOM 1640 C CA . ILE B 1 87 ? -4.897 63.459 -25.074 1.00 54.94 84 ILE B CA 1
ATOM 1641 C C . ILE B 1 87 ? -4.547 61.984 -24.855 1.00 56.11 84 ILE B C 1
ATOM 1642 O O . ILE B 1 87 ? -4.710 61.176 -25.752 1.00 55.73 84 ILE B O 1
ATOM 1647 N N . LYS B 1 88 ? -4.085 61.650 -23.652 1.00 57.51 85 LYS B N 1
ATOM 1648 C CA . LYS B 1 88 ? -3.764 60.270 -23.259 1.00 59.36 85 LYS B CA 1
ATOM 1649 C C . LYS B 1 88 ? -5.010 59.336 -23.278 1.00 59.34 85 LYS B C 1
ATOM 1650 O O . LYS B 1 88 ? -4.941 58.181 -23.671 1.00 59.46 85 LYS B O 1
ATOM 1656 N N . ASP B 1 89 ? -6.150 59.870 -22.884 1.00 60.31 86 ASP B N 1
ATOM 1657 C CA . ASP B 1 89 ? -7.438 59.203 -23.005 1.00 61.07 86 ASP B CA 1
ATOM 1658 C C . ASP B 1 89 ? -7.944 59.028 -24.453 1.00 60.64 86 ASP B C 1
ATOM 1659 O O . ASP B 1 89 ? -8.990 58.412 -24.668 1.00 60.64 86 ASP B O 1
ATOM 1664 N N . GLY B 1 90 ? -7.236 59.608 -25.422 1.00 59.71 87 GLY B N 1
ATOM 1665 C CA . GLY B 1 90 ? -7.701 59.668 -26.801 1.00 58.91 87 GLY B CA 1
ATOM 1666 C C . GLY B 1 90 ? -8.910 60.544 -27.090 1.00 59.12 87 GLY B C 1
ATOM 1667 O O . GLY B 1 90 ? -9.587 60.307 -28.083 1.00 58.82 87 GLY B O 1
ATOM 1676 N N . VAL B 1 92 ? -8.648 64.157 -27.113 1.00 56.99 89 VAL B N 1
ATOM 1677 C CA . VAL B 1 92 ? -8.165 65.369 -27.781 1.00 55.68 89 VAL B CA 1
ATOM 1678 C C . VAL B 1 92 ? -7.009 64.988 -28.673 1.00 55.14 89 VAL B C 1
ATOM 1679 O O . VAL B 1 92 ? -6.185 64.173 -28.291 1.00 55.61 89 VAL B O 1
ATOM 1683 N N . VAL B 1 93 ? -6.968 65.559 -29.873 1.00 54.89 90 VAL B N 1
ATOM 1684 C CA . VAL B 1 93 ? -5.991 65.191 -30.905 1.00 54.25 90 VAL B CA 1
ATOM 1685 C C . VAL B 1 93 ? -4.595 65.726 -30.579 1.00 54.50 90 VAL B C 1
ATOM 1686 O O . VAL B 1 93 ? -4.442 66.890 -30.182 1.00 54.24 90 VAL B O 1
ATOM 1690 N N . LYS B 1 94 ? -3.594 64.849 -30.732 1.00 54.56 91 LYS B N 1
ATOM 1691 C CA . LYS B 1 94 ? -2.179 65.200 -30.727 1.00 54.13 91 LYS B CA 1
ATOM 1692 C C . LYS B 1 94 ? -1.441 64.290 -31.699 1.00 54.54 91 LYS B C 1
ATOM 1693 O O . LYS B 1 94 ? -1.289 63.084 -31.461 1.00 54.47 91 LYS B O 1
ATOM 1699 N N . ALA B 1 95 ? -0.991 64.899 -32.797 1.00 54.45 92 ALA B N 1
ATOM 1700 C CA . ALA B 1 95 ? -0.245 64.236 -33.844 1.00 54.48 92 ALA B CA 1
ATOM 1701 C C . ALA B 1 95 ? 1.253 64.163 -33.511 1.00 54.50 92 ALA B C 1
ATOM 1702 O O . ALA B 1 95 ? 1.665 64.453 -32.376 1.00 54.16 92 ALA B O 1
ATOM 1704 N N . SER B 1 103 ? 2.093 77.049 -31.143 1.00 53.68 100 SER B N 1
ATOM 1705 C CA . SER B 1 103 ? 1.350 76.663 -29.954 1.00 53.99 100 SER B CA 1
ATOM 1706 C C . SER B 1 103 ? 0.131 75.824 -30.325 1.00 54.27 100 SER B C 1
ATOM 1707 O O . SER B 1 103 ? -0.410 75.932 -31.426 1.00 54.29 100 SER B O 1
ATOM 1709 N N . PHE B 1 104 ? -0.292 75.002 -29.373 1.00 54.70 101 PHE B N 1
ATOM 1710 C CA . PHE B 1 104 ? -1.302 73.970 -29.555 1.00 55.07 101 PHE B CA 1
ATOM 1711 C C . PHE B 1 104 ? -2.723 74.535 -29.655 1.00 55.03 101 PHE B C 1
ATOM 1712 O O . PHE B 1 104 ? -3.097 75.432 -28.895 1.00 55.11 101 PHE B O 1
ATOM 1720 N N . SER B 1 105 ? -3.484 74.017 -30.621 1.00 54.74 102 SER B N 1
ATOM 1721 C CA . SER B 1 105 ? -4.921 74.224 -30.707 1.00 54.34 102 SER B CA 1
ATOM 1722 C C . SER B 1 105 ? -5.538 72.868 -30.436 1.00 54.37 102 SER B C 1
ATOM 1723 O O . SER B 1 105 ? -5.151 71.876 -31.061 1.00 54.58 102 SER B O 1
ATOM 1725 N N . ALA B 1 106 ? -6.483 72.828 -29.497 1.00 54.17 103 ALA B N 1
ATOM 1726 C CA . ALA B 1 106 ? -7.093 71.588 -29.030 1.00 54.14 103 ALA B CA 1
ATOM 1727 C C . ALA B 1 106 ? -8.419 71.288 -29.737 1.00 54.49 103 ALA B C 1
ATOM 1728 O O . ALA B 1 106 ? -9.296 72.150 -29.840 1.00 54.37 103 ALA B O 1
ATOM 1730 N N . LYS B 1 107 ? -8.530 70.058 -30.237 1.00 54.88 104 LYS B N 1
ATOM 1731 C CA . LYS B 1 107 ? -9.694 69.554 -30.954 1.00 55.42 104 LYS B CA 1
ATOM 1732 C C . LYS B 1 107 ? -9.998 68.158 -30.415 1.00 55.92 104 LYS B C 1
ATOM 1733 O O . LYS B 1 107 ? -9.091 67.385 -30.091 1.00 55.62 104 LYS B O 1
ATOM 1739 N N . LEU B 1 108 ? -11.282 67.837 -30.323 1.00 56.71 105 LEU B N 1
ATOM 1740 C CA . LEU B 1 108 ? -11.733 66.488 -29.984 1.00 56.86 105 LEU B CA 1
ATOM 1741 C C . LEU B 1 108 ? -11.447 65.507 -31.121 1.00 57.12 105 LEU B C 1
ATOM 1742 O O . LEU B 1 108 ? -11.727 65.806 -32.280 1.00 57.66 105 LEU B O 1
ATOM 1747 N N . THR B 1 109 ? -10.870 64.349 -30.795 1.00 57.07 106 THR B N 1
ATOM 1748 C CA . THR B 1 109 ? -10.783 63.226 -31.724 1.00 56.88 106 THR B CA 1
ATOM 1749 C C . THR B 1 109 ? -12.214 62.809 -32.148 1.00 57.77 106 THR B C 1
ATOM 1750 O O . THR B 1 109 ? -13.188 63.257 -31.529 1.00 57.72 106 THR B O 1
ATOM 1754 N N . ASP B 1 110 ? -12.370 61.971 -33.185 1.00 58.24 107 ASP B N 1
ATOM 1755 C CA . ASP B 1 110 ? -13.723 61.559 -33.592 1.00 58.94 107 ASP B CA 1
ATOM 1756 C C . ASP B 1 110 ? -14.421 60.834 -32.448 1.00 59.94 107 ASP B C 1
ATOM 1757 O O . ASP B 1 110 ? -15.606 61.081 -32.176 1.00 59.91 107 ASP B O 1
ATOM 1762 N N . ALA B 1 111 ? -13.665 59.958 -31.780 1.00 60.89 108 ALA B N 1
ATOM 1763 C CA . ALA B 1 111 ? -14.144 59.187 -30.640 1.00 61.88 108 ALA B CA 1
ATOM 1764 C C . ALA B 1 111 ? -14.376 60.055 -29.389 1.00 62.73 108 ALA B C 1
ATOM 1765 O O . ALA B 1 111 ? -15.233 59.739 -28.569 1.00 63.28 108 ALA B O 1
ATOM 1767 N N . GLY B 1 112 ? -13.629 61.147 -29.254 1.00 63.48 109 GLY B N 1
ATOM 1768 C CA . GLY B 1 112 ? -13.848 62.113 -28.182 1.00 63.89 109 GLY B CA 1
ATOM 1769 C C . GLY B 1 112 ? -15.209 62.768 -28.345 1.00 65.21 109 GLY B C 1
ATOM 1770 O O . GLY B 1 112 ? -15.926 62.960 -27.364 1.00 65.71 109 GLY B O 1
ATOM 1771 N N . LEU B 1 113 ? -15.583 63.099 -29.583 1.00 65.47 110 LEU B N 1
ATOM 1772 C CA . LEU B 1 113 ? -16.880 63.723 -29.849 1.00 65.98 110 LEU B CA 1
ATOM 1773 C C . LEU B 1 113 ? -18.082 62.763 -29.663 1.00 66.34 110 LEU B C 1
ATOM 1774 O O . LEU B 1 113 ? -19.107 63.165 -29.135 1.00 66.93 110 LEU B O 1
ATOM 1779 N N . THR B 1 114 ? -17.950 61.507 -30.081 1.00 66.91 111 THR B N 1
ATOM 1780 C CA . THR B 1 114 ? -18.926 60.462 -29.749 1.00 67.02 111 THR B CA 1
ATOM 1781 C C . THR B 1 114 ? -19.094 60.283 -28.228 1.00 67.33 111 THR 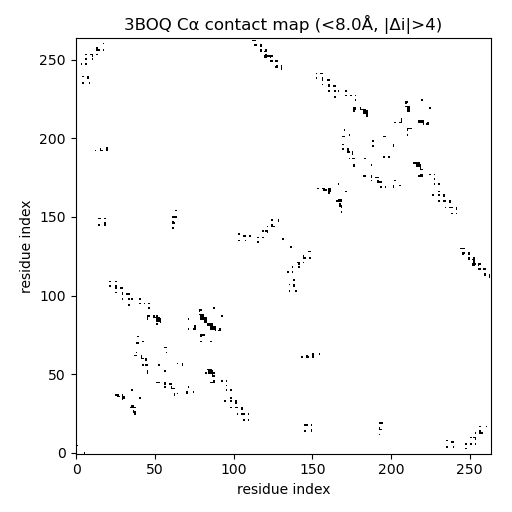B C 1
ATOM 1782 O O . THR B 1 114 ? -20.219 60.199 -27.746 1.00 67.69 111 THR B O 1
ATOM 1786 N N . THR B 1 115 ? -17.977 60.207 -27.494 1.00 67.59 112 THR B N 1
ATOM 1787 C CA . THR B 1 115 ? -17.979 60.062 -26.034 1.00 67.97 112 THR B CA 1
ATOM 1788 C C . THR B 1 115 ? -18.659 61.299 -25.408 1.00 68.54 112 THR B C 1
ATOM 1789 O O . THR B 1 115 ? -19.459 61.171 -24.484 1.00 68.97 112 THR B O 1
ATOM 1793 N N . PHE B 1 116 ? -18.365 62.482 -25.942 1.00 68.52 113 PHE B N 1
ATOM 1794 C CA . PHE B 1 116 ? -18.925 63.706 -25.427 1.00 68.46 113 PHE B CA 1
ATOM 1795 C C . PHE B 1 116 ? -20.460 63.731 -25.466 1.00 69.25 113 PHE B C 1
ATOM 1796 O O . PHE B 1 116 ? -21.107 64.119 -24.488 1.00 68.51 113 PHE B O 1
ATOM 1804 N N . LYS B 1 117 ? -21.036 63.331 -26.600 1.00 70.02 114 LYS B N 1
ATOM 1805 C CA . LYS B 1 117 ? -22.482 63.291 -26.754 1.00 71.46 114 LYS B CA 1
ATOM 1806 C C . LYS B 1 117 ? -23.138 62.279 -25.798 1.00 71.91 114 LYS B C 1
ATOM 1807 O O . LYS B 1 117 ? -24.132 62.618 -25.144 1.00 72.22 114 LYS B O 1
ATOM 1813 N N . GLN B 1 118 ? -22.585 61.067 -25.696 1.00 71.84 115 GLN B N 1
ATOM 1814 C CA . GLN B 1 118 ? -23.068 60.100 -24.704 1.00 72.40 115 GLN B CA 1
ATOM 1815 C C . GLN B 1 118 ? -22.923 60.673 -23.296 1.00 72.50 115 GLN B C 1
ATOM 1816 O O . GLN B 1 118 ? -23.811 60.485 -22.468 1.00 73.26 115 GLN B O 1
ATOM 1822 N N . ALA B 1 119 ? -21.815 61.371 -23.020 1.00 71.83 116 ALA B N 1
ATOM 1823 C CA . ALA B 1 119 ? -21.538 61.893 -21.677 1.00 71.54 116 ALA B CA 1
ATOM 1824 C C . ALA B 1 119 ? -22.429 63.092 -21.333 1.00 71.98 116 ALA B C 1
ATOM 1825 O O . ALA B 1 119 ? -22.778 63.335 -20.159 1.00 71.40 116 ALA B O 1
ATOM 1827 N N . SER B 1 120 ? -22.763 63.843 -22.379 1.00 72.01 117 SER B N 1
ATOM 1828 C CA . SER B 1 120 ? -23.657 64.985 -22.307 1.00 71.64 117 SER B CA 1
ATOM 1829 C C . SER B 1 120 ? -25.068 64.529 -21.926 1.00 71.59 117 SER B C 1
ATOM 1830 O O . SER B 1 120 ? -25.727 65.165 -21.116 1.00 72.29 117 SER B O 1
ATOM 1833 N N . GLU B 1 121 ? -25.514 63.418 -22.501 1.00 71.07 118 GLU B N 1
ATOM 1834 C CA . GLU B 1 121 ? -26.796 62.810 -22.175 1.00 71.25 118 GLU B CA 1
ATOM 1835 C C . GLU B 1 121 ? -26.797 62.402 -20.697 1.00 70.22 118 GLU B C 1
ATOM 1836 O O . GLU B 1 121 ? -27.735 62.735 -19.946 1.00 70.42 118 GLU B O 1
ATOM 1842 N N . ALA B 1 122 ? -25.737 61.696 -20.297 1.00 69.12 119 ALA B N 1
ATOM 1843 C CA . ALA B 1 122 ? -25.533 61.197 -18.926 1.00 68.42 119 ALA B CA 1
ATOM 1844 C C . ALA B 1 122 ? -25.495 62.314 -17.885 1.00 67.89 119 ALA B C 1
ATOM 1845 O O . ALA B 1 122 ? -26.084 62.190 -16.817 1.00 67.83 119 ALA B O 1
ATOM 1847 N N . HIS B 1 123 ? -24.785 63.384 -18.221 1.00 67.42 120 HIS B N 1
ATOM 1848 C CA . HIS B 1 123 ? -24.592 64.555 -17.363 1.00 67.49 120 HIS B CA 1
ATOM 1849 C C . HIS B 1 123 ? -25.939 65.242 -17.015 1.00 67.76 120 HIS B C 1
ATOM 1850 O O . HIS B 1 123 ? -26.182 65.573 -15.848 1.00 67.34 120 HIS B O 1
ATOM 1857 N N . ASN B 1 124 ? -26.768 65.472 -18.043 1.00 66.73 121 ASN B N 1
ATOM 1858 C CA . ASN B 1 124 ? -28.065 66.100 -17.896 1.00 66.54 121 ASN B CA 1
ATOM 1859 C C . ASN B 1 124 ? -29.091 65.196 -17.225 1.00 67.08 121 ASN B C 1
ATOM 1860 O O . ASN B 1 124 ? -29.977 65.684 -16.524 1.00 68.73 121 ASN B O 1
ATOM 1865 N N . ARG B 1 125 ? -29.008 63.885 -17.451 1.00 66.42 122 ARG B N 1
ATOM 1866 C CA . ARG B 1 125 ? -29.786 62.948 -16.660 1.00 65.30 122 ARG B CA 1
ATOM 1867 C C . ARG B 1 125 ? -29.351 62.966 -15.159 1.00 64.70 122 ARG B C 1
ATOM 1868 O O . ARG B 1 125 ? -30.194 63.022 -14.272 1.00 64.11 122 ARG B O 1
ATOM 1876 N N . ILE B 1 126 ? -28.047 62.928 -14.882 1.00 63.63 123 ILE B N 1
ATOM 1877 C CA . ILE B 1 126 ? -27.580 62.869 -13.485 1.00 62.92 123 ILE B CA 1
ATOM 1878 C C . ILE B 1 126 ? -28.000 64.131 -12.725 1.00 63.05 123 ILE B C 1
ATOM 1879 O O . ILE B 1 126 ? -28.515 64.055 -11.594 1.00 62.98 123 ILE B O 1
ATOM 1884 N N . LEU B 1 127 ? -27.798 65.281 -13.362 1.00 62.54 124 LEU B N 1
ATOM 1885 C CA . LEU B 1 127 ? -28.161 66.561 -12.785 1.00 62.62 124 LEU B CA 1
ATOM 1886 C C . LEU B 1 127 ? -29.674 66.646 -12.475 1.00 62.97 124 LEU B C 1
ATOM 1887 O O . LEU B 1 127 ? -30.071 67.013 -11.331 1.00 62.77 124 LEU B O 1
ATOM 1892 N N . ALA B 1 128 ? -30.492 66.284 -13.472 1.00 62.93 125 ALA B N 1
ATOM 1893 C CA . ALA B 1 128 ? -31.970 66.158 -13.320 1.00 63.75 125 ALA B CA 1
ATOM 1894 C C . ALA B 1 128 ? -32.344 65.255 -12.145 1.00 64.15 125 ALA B C 1
ATOM 1895 O O . ALA B 1 128 ? -33.146 65.638 -11.282 1.00 65.40 125 ALA B O 1
ATOM 1897 N N . GLU B 1 129 ? -31.706 64.093 -12.069 1.00 64.43 126 GLU B N 1
ATOM 1898 C CA . GLU B 1 129 ? -31.876 63.192 -10.935 1.00 65.05 126 GLU B CA 1
ATOM 1899 C C . GLU B 1 129 ? -31.449 63.811 -9.601 1.00 64.53 126 GLU B C 1
ATOM 1900 O O . GLU B 1 129 ? -32.163 63.684 -8.606 1.00 65.16 126 GLU B O 1
ATOM 1906 N N . LEU B 1 130 ? -30.341 64.557 -9.570 1.00 64.05 127 LEU B N 1
ATOM 1907 C CA . LEU B 1 130 ? -29.901 65.190 -8.312 1.00 62.63 127 LEU B CA 1
ATOM 1908 C C . LEU B 1 130 ? -30.878 66.267 -7.831 1.00 62.01 127 LEU B C 1
ATOM 1909 O O . LEU B 1 130 ? -31.015 66.495 -6.640 1.00 61.56 127 LEU B O 1
ATOM 1914 N N . LEU B 1 131 ? -31.548 66.914 -8.789 1.00 61.25 128 LEU B N 1
ATOM 1915 C CA . LEU B 1 131 ? -32.414 68.052 -8.547 1.00 60.37 128 LEU B CA 1
ATOM 1916 C C . LEU B 1 131 ? -33.883 67.701 -8.616 1.00 60.12 128 LEU B C 1
ATOM 1917 O O . LEU B 1 131 ? -34.712 68.576 -8.818 1.00 61.07 128 LEU B O 1
ATOM 1922 N N . ARG B 1 132 ? -34.210 66.431 -8.393 1.00 59.62 129 ARG B N 1
ATOM 1923 C CA . ARG B 1 132 ? -35.488 65.870 -8.819 1.00 57.87 129 ARG B CA 1
ATOM 1924 C C . ARG B 1 132 ? -36.657 66.352 -7.987 1.00 57.48 129 ARG B C 1
ATOM 1925 O O . ARG B 1 132 ? -37.832 66.242 -8.431 1.00 56.71 129 ARG B O 1
ATOM 1933 N N . ALA B 1 133 ? -36.337 66.883 -6.801 1.00 56.04 130 ALA B N 1
ATOM 1934 C CA . ALA B 1 133 ? -37.352 67.345 -5.856 1.00 55.52 130 ALA B CA 1
ATOM 1935 C C . ALA B 1 133 ? -37.381 68.849 -5.895 1.00 54.91 130 ALA B C 1
ATOM 1936 O O . ALA B 1 133 ? -38.209 69.501 -5.257 1.00 55.46 130 ALA B O 1
ATOM 1938 N N . VAL B 1 134 ? -36.468 69.424 -6.643 1.00 55.49 131 VAL B N 1
ATOM 1939 C CA . VAL B 1 134 ? -36.384 70.881 -6.701 1.00 55.58 131 VAL B CA 1
ATOM 1940 C C . VAL B 1 134 ? -37.483 71.432 -7.625 1.00 56.95 131 VAL B C 1
ATOM 1941 O O . VAL B 1 134 ? -37.761 70.905 -8.722 1.00 56.59 131 VAL B O 1
ATOM 1945 N N . SER B 1 135 ? -38.153 72.461 -7.136 1.00 57.74 132 SER B N 1
ATOM 1946 C CA . SER B 1 135 ? -39.194 73.096 -7.886 1.00 59.24 132 SER B CA 1
ATOM 1947 C C . SER B 1 135 ? -38.655 74.040 -8.978 1.00 60.10 132 SER B C 1
ATOM 1948 O O . SER B 1 135 ? -37.642 74.722 -8.791 1.00 60.45 132 SER B O 1
ATOM 1951 N N . ASP B 1 136 ? -39.360 74.096 -10.098 1.00 60.49 133 ASP B N 1
ATOM 1952 C CA . ASP B 1 136 ? -39.054 75.044 -11.153 1.00 62.06 133 ASP B CA 1
ATOM 1953 C C . ASP B 1 136 ? -38.961 76.466 -10.640 1.00 63.81 133 ASP B C 1
ATOM 1954 O O . ASP B 1 136 ? -38.032 77.161 -11.006 1.00 64.60 133 ASP B O 1
ATOM 1959 N N . GLN B 1 137 ? -39.910 76.906 -9.809 1.00 65.80 134 GLN B N 1
ATOM 1960 C CA . GLN B 1 137 ? -39.907 78.274 -9.286 1.00 67.68 134 GLN B CA 1
ATOM 1961 C C . GLN B 1 137 ? -38.628 78.605 -8.529 1.00 68.83 134 GLN B C 1
ATOM 1962 O O . GLN B 1 137 ? -38.034 79.639 -8.770 1.00 69.41 134 GLN B O 1
ATOM 1968 N N . ASP B 1 138 ? -38.208 77.743 -7.604 1.00 70.71 135 ASP B N 1
ATOM 1969 C CA . ASP B 1 138 ? -36.968 77.978 -6.847 1.00 71.84 135 ASP B CA 1
ATOM 1970 C C . ASP B 1 138 ? -35.757 78.116 -7.766 1.00 73.21 135 ASP B C 1
ATOM 1971 O O . ASP B 1 138 ? -34.902 78.967 -7.504 1.00 73.71 135 ASP B O 1
ATOM 1984 N N . VAL B 1 140 ? -35.765 78.939 -11.178 1.00 72.47 137 VAL B N 1
ATOM 1985 C CA . VAL B 1 140 ? -35.975 80.193 -11.907 1.00 70.80 137 VAL B CA 1
ATOM 1986 C C . VAL B 1 140 ? -35.615 81.412 -11.029 1.00 71.34 137 VAL B C 1
ATOM 1987 O O . VAL B 1 140 ? -34.927 82.319 -11.495 1.00 71.91 137 VAL B O 1
ATOM 1991 N N . GLU B 1 141 ? -36.039 81.416 -9.766 1.00 70.81 138 GLU B N 1
ATOM 1992 C CA . GLU B 1 141 ? -35.765 82.551 -8.867 1.00 71.34 138 GLU B CA 1
ATOM 1993 C C . GLU B 1 141 ? -34.294 82.651 -8.428 1.00 71.57 138 GLU B C 1
ATOM 1994 O O . GLU B 1 141 ? -33.758 83.765 -8.377 1.00 72.09 138 GLU B O 1
ATOM 2000 N N . ALA B 1 142 ? -33.657 81.504 -8.111 1.00 70.94 139 ALA B N 1
ATOM 2001 C CA . ALA B 1 142 ? -32.220 81.441 -7.829 1.00 69.78 139 ALA B CA 1
ATOM 2002 C C . ALA B 1 142 ? -31.480 81.969 -9.057 1.00 69.73 139 ALA B C 1
ATOM 2003 O O . ALA B 1 142 ? -30.664 82.882 -8.971 1.00 69.72 139 ALA B O 1
ATOM 2005 N N . SER B 1 143 ? -31.809 81.429 -10.218 1.00 68.59 140 SER B N 1
ATOM 2006 C CA . SER B 1 143 ? -31.128 81.849 -11.390 1.00 68.70 140 SER B CA 1
ATOM 2007 C C . SER B 1 143 ? -31.285 83.349 -11.706 1.00 68.96 140 SER B C 1
ATOM 2008 O O . SER B 1 143 ? -30.299 83.999 -12.045 1.00 70.69 140 SER B O 1
ATOM 2011 N N . ALA B 1 144 ? -32.496 83.899 -11.620 1.00 67.37 141 ALA B N 1
ATOM 2012 C CA . ALA B 1 144 ? -32.689 85.308 -11.925 1.00 67.01 141 ALA B CA 1
ATOM 2013 C C . ALA B 1 144 ? -31.920 86.206 -10.938 1.00 66.96 141 ALA B C 1
ATOM 2014 O O . ALA B 1 144 ? -31.424 87.262 -11.315 1.00 67.02 141 ALA B O 1
ATOM 2016 N N . ALA B 1 145 ? -31.849 85.784 -9.676 1.00 66.90 142 ALA B N 1
ATOM 2017 C CA . ALA B 1 145 ? -31.068 86.497 -8.664 1.00 66.98 142 ALA B CA 1
ATOM 2018 C C . ALA B 1 145 ? -29.557 86.366 -8.911 1.00 66.66 142 ALA B C 1
ATOM 2019 O O . ALA B 1 145 ? -28.850 87.344 -8.884 1.00 66.81 142 ALA B O 1
ATOM 2021 N N . LEU B 1 146 ? -29.062 85.167 -9.203 1.00 67.39 143 LEU B N 1
ATOM 2022 C CA . LEU B 1 146 ? -27.617 84.994 -9.433 1.00 66.81 143 LEU B CA 1
ATOM 2023 C C . LEU B 1 146 ? -27.118 85.753 -10.674 1.00 68.50 143 LEU B C 1
ATOM 2024 O O . LEU B 1 146 ? -26.022 86.320 -10.656 1.00 68.53 143 LEU B O 1
ATOM 2029 N N . ARG B 1 147 ? -27.912 85.733 -11.749 1.00 68.85 144 ARG B N 1
ATOM 2030 C CA . ARG B 1 147 ? -27.642 86.507 -12.936 1.00 70.50 144 ARG B CA 1
ATOM 2031 C C . ARG B 1 147 ? -27.583 87.998 -12.595 1.00 69.87 144 ARG B C 1
ATOM 2032 O O . ARG B 1 147 ? -26.745 88.718 -13.140 1.00 70.41 144 ARG B O 1
ATOM 2040 N N . GLY B 1 148 ? -28.470 88.468 -11.712 1.00 69.42 145 GLY B N 1
ATOM 2041 C CA . GLY B 1 148 ? -28.433 89.862 -11.251 1.00 67.92 145 GLY B CA 1
ATOM 2042 C C . GLY B 1 148 ? -27.138 90.186 -10.515 1.00 67.81 145 GLY B C 1
ATOM 2043 O O . GLY B 1 148 ? -26.527 91.211 -10.775 1.00 68.01 145 GLY B O 1
ATOM 2044 N N . ILE B 1 149 ? -26.731 89.308 -9.5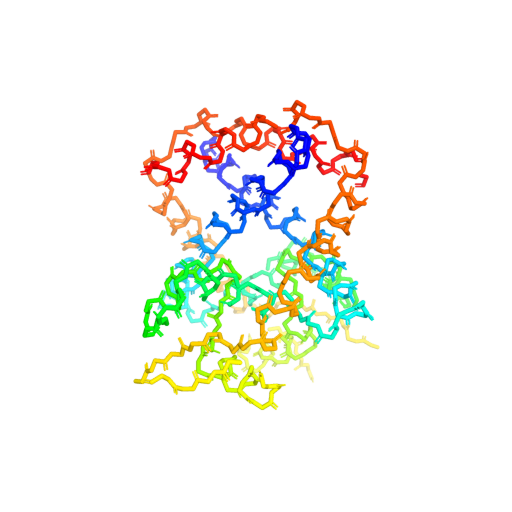83 1.00 67.83 146 ILE B N 1
ATOM 2045 C CA . ILE B 1 149 ? -25.452 89.385 -8.859 1.00 66.78 146 ILE B CA 1
ATOM 2046 C C . ILE B 1 149 ? -24.253 89.451 -9.811 1.00 67.66 146 ILE B C 1
ATOM 2047 O O . ILE B 1 149 ? -23.425 90.349 -9.705 1.00 67.63 146 ILE B O 1
ATOM 2052 N N . LEU B 1 150 ? -24.210 88.525 -10.765 1.00 68.19 147 LEU B N 1
ATOM 2053 C CA . LEU B 1 150 ? -23.143 88.442 -11.752 1.00 68.84 147 LEU B CA 1
ATOM 2054 C C . LEU B 1 150 ? -23.023 89.711 -12.578 1.00 69.79 147 LEU B C 1
ATOM 2055 O O . LEU B 1 150 ? -21.946 90.260 -12.685 1.00 69.86 147 LEU B O 1
ATOM 2060 N N A GLU B 1 151 ? -24.152 90.145 -13.153 0.50 70.52 148 GLU B N 1
ATOM 2061 N N B GLU B 1 151 ? -24.138 90.166 -13.139 0.50 70.54 148 GLU B N 1
ATOM 2062 C CA A GLU B 1 151 ? -24.283 91.370 -13.957 0.50 70.92 148 GLU B CA 1
ATOM 2063 C CA B GLU B 1 151 ? -24.172 91.354 -13.981 0.50 70.93 148 GLU B CA 1
ATOM 2064 C C A GLU B 1 151 ? -23.663 92.560 -13.231 0.50 71.54 148 GLU B C 1
ATOM 2065 C C B GLU B 1 151 ? -23.680 92.598 -13.242 0.50 71.57 148 GLU B C 1
ATOM 2066 O O A GLU B 1 151 ? -22.859 93.292 -13.802 0.50 71.28 148 GLU B O 1
ATOM 2067 O O B GLU B 1 151 ? -22.971 93.415 -13.821 0.50 71.37 148 GLU B O 1
ATOM 2078 N N . SER B 1 152 ? -24.006 92.720 -11.955 1.00 72.17 149 SER B N 1
ATOM 2079 C CA . SER B 1 152 ? -23.574 93.888 -11.200 1.00 73.20 149 SER B CA 1
ATOM 2080 C C . SER B 1 152 ? -22.118 93.800 -10.728 1.00 74.88 149 SER B C 1
ATOM 2081 O O . SER B 1 152 ? -21.510 94.820 -10.392 1.00 75.90 149 SER B O 1
ATOM 2092 N N . GLN B 1 154 ? -20.167 92.748 -12.939 1.00 80.42 151 GLN B N 1
ATOM 2093 C CA . GLN B 1 154 ? -19.722 93.051 -14.322 1.00 81.28 151 GLN B CA 1
ATOM 2094 C C . GLN B 1 154 ? -18.996 91.878 -14.952 1.00 81.84 151 GLN B C 1
ATOM 2095 O O . GLN B 1 154 ? -19.609 90.831 -15.189 1.00 82.41 151 GLN B O 1
#

InterPro domains:
  IPR000835 MarR-type HTH domain [PF12802] (41-100)
  IPR000835 MarR-type HTH domain [PS50995] (14-152)
  IPR000835 MarR-type HTH domain [SM00347] (35-136)
  IPR036388 Winged helix-like DNA-binding domain superfamily [G3DSA:1.10.10.10] (1-157)
  IPR036390 Winged helix DNA-binding domain superfamily [SSF46785] (12-151)
  IPR039422 Transcription regulators MarR/SlyA-like [PTHR33164] (12-151)

Radius of gyration: 19.82 Å; Cα contacts (8 Å, |Δi|>4): 287; chains: 2; bounding box: 42×41×57 Å

Secondary structure (DSSP, 8-state):
--HHHHHHHHHHHHHHHHHHHHHHHHHHHHHHHHS--HHHHH--HHHH-TT-B--HHHHH-SS--S-HHHHHHHHHHH--EE---EE--HHHHHHHHHHHHHHHHHHHHHTTT--S---HHHHHHHHHHH-/--HHHHHHHHHHHHHHHHHHHHHHHHHHHHHHHHS--HHHHH--HHHH-TT-B--HHHHH-SS--S-HHHHHHHHHHT--------B---HHHHHHHHHHHHHHHHHHHHHTTT--S---HHHHHHHHHHH--

Foldseek 3Di:
DDPVVVVVVVVVVVVVVVCVLQQVQLQVQLCVPQVDGLQLLQCVVQLVPQLWDDVRSQVRRPPPDPCVPVSCVVVVVVPQDVNVITHADPVSNVSSVVSVVSSVVSSCVSCVVPDPVVVVVVVVVVVVVVD/DDPVVVVVVVVVVVVVVVCVLLQVQLQVQLCVVQVDGPQLLQCVVQLVPQVFAQVRSCVRGPPHPPVPVVSVVVCVVVQQDDVVDTTHHDPVSNVSSVVSVVSSVVSSCVSCVPPDPVVVVVVVVVVVVVVVD

Nearest PDB structures (foldseek):
  3boq-assembly1_A  TM=1.005E+00  e=4.516E-18  Ruegeria pomeroyi DSS-3
  8ylm-assembly2_D  TM=7.552E-01  e=1.458E-04  Deinococcus radiodurans
  4rgs-assembly1_B-2  TM=7.322E-01  e=1.226E-03  Acinetobacter baylyi ADP1
  5x80-assembly2_C  TM=7.523E-01  e=2.087E-03  Mycobacterium tuberculosis H37Rv
  5x80-assembly2_D  TM=7.457E-01  e=6.050E-03  Mycobacterium tuberculosis H37Rv

Solvent-accessible surface area: 13995 Å² total

CATH classification: 1.10.10.10

Sequence (264 aa):
KSDRQQNQTRLWLNILRLHGLVFGDLNRQLLDDETGLSLAKFDAAQLARNPDGLSGKLSGALKVTNGNVSGLVNRLIKDGVVKAFSAKLTDAGLTTFKQASEAHNRILAELLRAVSDQDVEASAALRGILEESKSDRQQQNQTRLWLNILRLHGLVFGDLNRQLLDETGLSLAKFDAAQLARNPDGLSGKLSGALKVTNGNVSGLVNRLIKDGVVKASFSAKLTDAGLTTFKQASEAHNRILAELLRAVSDQDVEASAALRGILEESQ

Organism: Ruegeria pomeroyi (strain ATCC 700808 / DSM 15171 / DSS-3) (NCBI:txid246200)

B-factor: mean 67.03, std 7.75, range [41.88, 96.66]